Protein AF-A0A3C1KHR8-F1 (afdb_monomer)

Organism: NCBI:txid287487

Structure (mmCIF, N/CA/C/O backbone):
data_AF-A0A3C1KHR8-F1
#
_entry.id   AF-A0A3C1KHR8-F1
#
loop_
_atom_site.group_PDB
_atom_site.id
_atom_site.type_symbol
_atom_site.label_atom_id
_atom_site.label_alt_id
_atom_site.label_comp_id
_atom_site.label_asym_id
_atom_site.label_entity_id
_atom_site.label_seq_id
_atom_site.pdbx_PDB_ins_code
_atom_site.Cartn_x
_atom_site.Cartn_y
_atom_site.Cartn_z
_atom_site.occupancy
_atom_site.B_iso_or_equiv
_atom_site.auth_seq_id
_atom_site.auth_comp_id
_atom_site.auth_asym_id
_atom_site.auth_atom_id
_atom_site.pdbx_PDB_model_num
ATOM 1 N N . HIS A 1 1 ? -13.236 10.195 -19.721 1.00 88.56 1 HIS A N 1
ATOM 2 C CA . HIS A 1 1 ? -12.501 9.261 -20.618 1.00 88.56 1 HIS A CA 1
ATOM 3 C C . HIS A 1 1 ? -11.007 9.597 -20.596 1.00 88.56 1 HIS A C 1
ATOM 5 O O . HIS A 1 1 ? -10.677 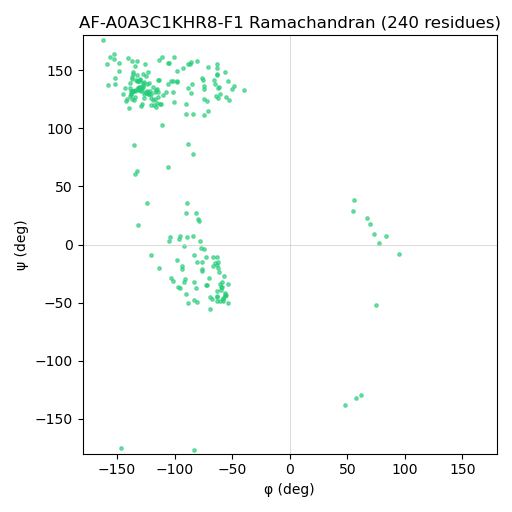10.638 -20.043 1.00 88.56 1 HIS A O 1
ATOM 11 N N . ASN A 1 2 ? -10.109 8.761 -21.129 1.00 93.06 2 ASN A N 1
ATOM 12 C CA . ASN A 1 2 ? -8.656 8.991 -21.062 1.00 93.06 2 ASN A CA 1
ATOM 13 C C . ASN A 1 2 ? -8.242 10.294 -21.764 1.00 93.06 2 ASN A C 1
ATOM 15 O O . ASN A 1 2 ? -8.712 10.586 -22.862 1.00 93.06 2 ASN A O 1
ATOM 19 N N . ASP A 1 3 ? -7.361 11.067 -21.128 1.00 94.25 3 ASP A N 1
ATOM 20 C CA . ASP A 1 3 ? -6.762 12.267 -21.715 1.00 94.25 3 ASP A CA 1
ATOM 21 C C . ASP A 1 3 ? -5.541 11.891 -22.574 1.00 94.25 3 ASP A C 1
ATOM 23 O O . ASP A 1 3 ? -4.511 11.502 -22.016 1.00 94.25 3 ASP A O 1
ATOM 27 N N . PRO A 1 4 ? -5.580 12.052 -23.910 1.00 91.75 4 PRO A N 1
ATOM 28 C CA . PRO A 1 4 ? -4.466 11.667 -24.772 1.00 91.75 4 PRO A CA 1
ATOM 29 C C . PRO A 1 4 ? -3.203 12.513 -24.558 1.00 91.75 4 PRO A C 1
ATOM 31 O O . PRO A 1 4 ? -2.127 12.079 -24.963 1.00 91.75 4 PRO A O 1
ATOM 34 N N . SER A 1 5 ? -3.302 13.695 -23.937 1.00 90.81 5 SER A N 1
ATOM 35 C CA . SER A 1 5 ? -2.135 14.539 -23.651 1.00 90.81 5 SER A CA 1
ATOM 36 C C . SER A 1 5 ? -1.295 14.034 -22.473 1.00 90.81 5 SER A C 1
ATOM 38 O O . SER A 1 5 ? -0.126 14.394 -22.359 1.00 90.81 5 SER A O 1
ATOM 40 N N . GLY A 1 6 ? -1.884 13.212 -21.597 1.00 90.06 6 GLY A N 1
ATOM 41 C CA . GLY A 1 6 ? -1.233 12.722 -20.383 1.00 90.06 6 GLY A CA 1
ATOM 42 C C . GLY A 1 6 ? -1.072 13.767 -19.278 1.00 90.06 6 GLY A C 1
ATOM 43 O O . GLY A 1 6 ? -0.398 13.487 -18.294 1.00 90.06 6 GLY A O 1
ATOM 44 N N . VAL A 1 7 ? -1.685 14.949 -19.408 1.00 89.19 7 VAL A N 1
ATOM 45 C CA . VAL A 1 7 ? -1.578 16.018 -18.403 1.00 89.19 7 VAL A CA 1
ATOM 46 C C . VAL A 1 7 ? -2.573 15.803 -17.265 1.00 89.19 7 VAL A C 1
ATOM 48 O O . VAL A 1 7 ? -2.199 15.882 -16.100 1.00 89.19 7 VAL A O 1
ATOM 51 N N . MET A 1 8 ? -3.835 15.518 -17.591 1.00 89.81 8 MET A N 1
ATOM 52 C CA . MET A 1 8 ? -4.912 15.367 -16.602 1.00 89.81 8 MET A CA 1
ATOM 53 C C . MET A 1 8 ? -5.191 13.905 -16.239 1.00 89.81 8 MET A C 1
ATOM 55 O O . MET A 1 8 ? -5.941 13.629 -15.305 1.00 89.81 8 MET A O 1
ATOM 59 N N . GLY A 1 9 ? -4.661 12.958 -17.016 1.00 92.88 9 GLY A N 1
ATOM 60 C CA . GLY A 1 9 ? -4.991 11.534 -16.932 1.00 92.88 9 GLY A CA 1
ATOM 61 C C . GLY A 1 9 ? -6.358 11.197 -17.518 1.00 92.88 9 GLY A C 1
ATOM 62 O O . GLY A 1 9 ? -6.451 10.352 -18.409 1.00 92.88 9 GLY A O 1
ATOM 63 N N . CYS A 1 10 ? -7.402 11.903 -17.086 1.00 93.44 10 CYS A N 1
ATOM 64 C CA . CYS A 1 10 ? -8.770 11.766 -17.576 1.00 93.44 10 CYS A CA 1
ATOM 65 C C . CYS A 1 10 ? -9.380 13.127 -17.937 1.00 93.44 10 CYS A C 1
ATOM 67 O O . CYS A 1 10 ? -9.216 14.113 -17.221 1.00 93.44 10 CYS A O 1
ATOM 69 N N . LEU A 1 11 ? -10.164 13.159 -19.015 1.00 94.25 11 LEU A N 1
ATOM 70 C CA . LEU A 1 11 ? -11.019 14.283 -19.386 1.00 94.25 11 LEU A CA 1
ATOM 71 C C . LEU A 1 11 ? -12.411 14.155 -18.729 1.00 94.25 11 LEU A C 1
ATOM 73 O O . LEU A 1 11 ? -13.005 13.066 -18.771 1.00 94.25 11 LEU A O 1
ATOM 77 N N . PRO A 1 12 ? -12.952 15.250 -18.151 1.00 91.31 12 PRO A N 1
ATOM 78 C CA . PRO A 1 12 ? -14.226 15.265 -17.422 1.00 91.31 12 PRO A CA 1
ATOM 79 C C . PRO A 1 12 ? -15.445 15.563 -18.317 1.00 91.31 12 PRO A C 1
ATOM 81 O O . PRO A 1 12 ? -16.435 16.132 -17.870 1.00 91.31 12 PRO A O 1
ATOM 84 N N . ASP A 1 13 ? -15.379 15.241 -19.601 1.00 93.19 13 ASP A N 1
ATOM 85 C CA . ASP A 1 13 ? -16.396 15.568 -20.609 1.00 93.19 13 ASP A CA 1
ATOM 86 C C . ASP A 1 13 ? -17.431 14.447 -20.831 1.00 93.19 13 ASP A C 1
ATOM 88 O O . ASP A 1 13 ? -18.526 14.711 -21.329 1.00 93.19 13 ASP A O 1
ATOM 92 N N . ARG A 1 14 ? -17.105 13.196 -20.470 1.00 92.06 14 ARG A N 1
ATOM 93 C CA . ARG A 1 14 ? -18.011 12.042 -20.583 1.00 92.06 14 ARG A CA 1
ATOM 94 C C . ARG A 1 14 ? -17.636 10.875 -19.668 1.00 92.06 14 ARG A C 1
ATOM 96 O O . ARG A 1 14 ? -16.459 10.655 -19.361 1.00 92.06 14 ARG A O 1
ATOM 103 N N . LEU A 1 15 ? -18.646 10.066 -19.349 1.00 87.56 15 LEU A N 1
ATOM 104 C CA . LEU A 1 15 ? -18.492 8.748 -18.735 1.00 87.56 15 LEU A CA 1
ATOM 105 C C . LEU A 1 15 ? -17.990 7.730 -19.773 1.00 87.56 15 LEU A C 1
ATOM 107 O O . LEU A 1 15 ? -18.509 7.674 -20.887 1.00 87.56 15 LEU A O 1
ATOM 111 N N . ASP A 1 16 ? -16.988 6.934 -19.411 1.00 88.94 16 ASP A N 1
ATOM 112 C CA . ASP A 1 16 ? -16.426 5.858 -20.235 1.00 88.94 16 ASP A CA 1
ATOM 113 C C . ASP A 1 16 ? -15.761 4.823 -19.314 1.00 88.94 16 ASP A C 1
ATOM 115 O O . ASP A 1 16 ? -15.419 5.159 -18.182 1.00 88.94 16 ASP A O 1
ATOM 119 N N . PHE A 1 17 ? -15.530 3.605 -19.804 1.00 88.81 17 PHE A N 1
ATOM 120 C CA . PHE A 1 17 ? -14.783 2.557 -19.082 1.00 88.81 17 PHE A CA 1
ATOM 121 C C . PHE A 1 17 ? -13.264 2.769 -19.162 1.00 88.81 17 PHE A C 1
ATOM 123 O O . PHE A 1 17 ? -12.503 1.824 -19.055 1.00 88.81 17 PHE A O 1
ATOM 130 N N . ASP A 1 18 ? -12.819 3.983 -19.465 1.00 89.56 18 ASP A N 1
ATOM 131 C CA . ASP A 1 18 ? -11.424 4.273 -19.774 1.00 89.56 18 ASP A CA 1
ATOM 132 C C . ASP A 1 18 ? -10.612 4.538 -18.505 1.00 89.56 18 ASP A C 1
ATOM 134 O O . ASP A 1 18 ? -11.158 4.971 -17.490 1.00 89.56 18 ASP A O 1
ATOM 138 N N . VAL A 1 19 ? -9.301 4.340 -18.589 1.00 90.81 19 VAL A N 1
ATOM 139 C CA . VAL A 1 19 ? -8.375 4.482 -17.456 1.00 90.81 19 VAL A CA 1
ATOM 140 C C . VAL A 1 19 ? -7.564 5.772 -17.565 1.00 90.81 19 VAL A C 1
ATOM 142 O O . VAL A 1 19 ? -7.381 6.283 -18.680 1.00 90.81 19 VAL A O 1
ATOM 145 N N . PRO A 1 20 ? -7.049 6.311 -16.443 1.00 92.69 20 PRO A N 1
ATOM 146 C CA . PRO A 1 20 ? -6.136 7.444 -16.484 1.00 92.69 20 PRO A CA 1
ATOM 147 C C . PRO A 1 20 ? -4.953 7.176 -17.411 1.00 92.69 20 PRO A C 1
ATOM 149 O O . PRO A 1 20 ? -4.417 6.067 -17.444 1.00 92.69 20 PRO A O 1
ATOM 152 N N . ASN A 1 21 ? -4.535 8.197 -18.159 1.00 94.50 21 ASN A N 1
ATOM 153 C CA . ASN A 1 21 ? -3.368 8.102 -19.024 1.00 94.50 21 ASN A CA 1
ATOM 154 C C . ASN A 1 21 ? -2.155 7.588 -18.229 1.00 94.50 21 ASN A C 1
ATOM 156 O O . ASN A 1 21 ? -1.789 8.198 -17.226 1.00 94.50 21 ASN A O 1
ATOM 160 N N . PRO A 1 22 ? -1.502 6.499 -18.662 1.00 93.06 22 PRO A N 1
ATOM 161 C CA . PRO A 1 22 ? -0.345 5.942 -17.972 1.00 93.06 22 PRO A CA 1
ATOM 162 C C . PRO A 1 22 ? 0.768 6.967 -17.733 1.00 93.06 22 PRO A C 1
ATOM 164 O O . PRO A 1 22 ? 1.411 6.924 -16.691 1.00 93.06 22 PRO A O 1
ATOM 167 N N . SER A 1 23 ? 0.964 7.928 -18.641 1.00 94.94 23 SER A N 1
ATOM 168 C CA . SER A 1 23 ? 1.963 8.997 -18.499 1.00 94.94 23 SER A CA 1
ATOM 169 C C . SER A 1 23 ? 1.602 10.069 -17.463 1.00 94.94 23 SER A C 1
ATOM 171 O O . SER A 1 23 ? 2.461 10.878 -17.128 1.00 94.94 23 SER A O 1
ATOM 173 N N . SER A 1 24 ? 0.371 10.081 -16.942 1.00 94.50 24 SER A N 1
ATOM 174 C CA . SER A 1 24 ? -0.058 10.973 -15.855 1.00 94.50 24 SER A CA 1
ATOM 175 C C . SER A 1 24 ? 0.013 10.306 -14.477 1.00 94.50 24 SER A C 1
ATOM 177 O O . SER A 1 24 ? -0.469 10.869 -13.495 1.00 94.50 24 SER A O 1
ATOM 179 N N . GLN A 1 25 ? 0.535 9.081 -14.393 1.00 92.38 25 GLN A N 1
ATOM 180 C CA . GLN A 1 25 ? 0.630 8.323 -13.150 1.00 92.38 25 GLN A CA 1
ATOM 181 C C . GLN A 1 25 ? 2.051 8.401 -12.598 1.00 92.38 25 GLN A C 1
ATOM 183 O O . GLN A 1 25 ? 3.017 8.131 -13.314 1.00 92.38 25 GLN A O 1
ATOM 188 N N . LEU A 1 26 ? 2.187 8.725 -11.309 1.00 93.12 26 LEU A N 1
ATOM 189 C CA . LEU A 1 26 ? 3.495 8.928 -10.681 1.00 93.12 26 LEU A CA 1
ATOM 190 C C . LEU A 1 26 ? 4.419 7.711 -10.834 1.00 93.12 26 LEU A C 1
ATOM 192 O O . LEU A 1 26 ? 5.590 7.886 -11.149 1.00 93.12 26 LEU A O 1
ATOM 196 N N . SER A 1 27 ? 3.889 6.494 -10.674 1.00 93.19 27 SER A N 1
ATOM 197 C CA . SER A 1 27 ? 4.650 5.248 -10.851 1.00 93.19 27 SER A CA 1
ATOM 198 C C . SER A 1 27 ? 5.358 5.182 -12.210 1.00 93.19 27 SER A C 1
ATOM 200 O O . SER A 1 27 ? 6.569 4.975 -12.286 1.00 93.19 27 SER A O 1
ATOM 202 N N . ASN A 1 28 ? 4.613 5.432 -13.287 1.00 94.19 28 ASN A N 1
ATOM 203 C CA . ASN A 1 28 ? 5.133 5.358 -14.650 1.00 94.19 28 ASN A CA 1
ATOM 204 C C . ASN A 1 28 ? 6.067 6.522 -14.969 1.00 94.19 28 ASN A C 1
ATOM 206 O O . ASN A 1 28 ? 7.052 6.335 -15.678 1.00 94.19 28 ASN A O 1
ATOM 210 N N . ILE A 1 29 ? 5.790 7.714 -14.427 1.00 94.94 29 ILE A N 1
ATOM 211 C CA . ILE A 1 29 ? 6.688 8.868 -14.542 1.00 94.94 29 ILE A CA 1
ATOM 212 C C . ILE A 1 29 ? 8.041 8.531 -13.906 1.00 94.94 29 ILE A C 1
ATOM 214 O O . ILE A 1 29 ? 9.070 8.724 -14.553 1.00 94.94 29 ILE A O 1
ATOM 218 N N . LEU A 1 30 ? 8.047 7.982 -12.688 1.00 95.38 30 LEU A N 1
ATOM 219 C CA . LEU A 1 30 ? 9.259 7.583 -11.965 1.00 95.38 30 LEU A CA 1
ATOM 220 C C . LEU A 1 30 ? 10.036 6.476 -12.688 1.00 95.38 30 LEU A C 1
ATOM 222 O O . LEU A 1 30 ? 11.253 6.571 -12.817 1.00 95.38 30 LEU A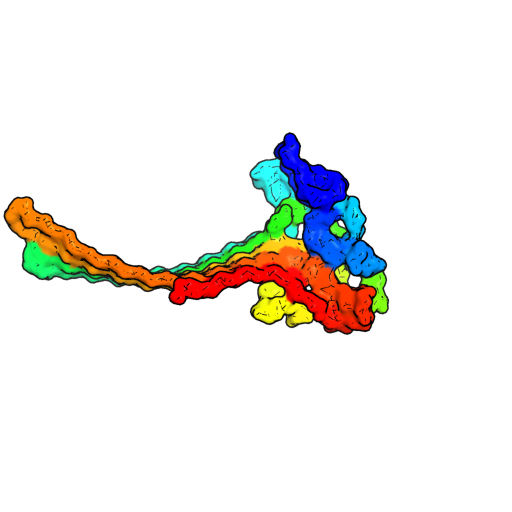 O 1
ATOM 226 N N . ALA A 1 31 ? 9.345 5.492 -13.260 1.00 94.88 31 ALA A N 1
ATOM 227 C CA . ALA A 1 31 ? 9.970 4.442 -14.063 1.00 94.88 31 ALA A CA 1
ATOM 228 C C . ALA A 1 31 ? 10.345 4.878 -15.497 1.00 94.88 31 ALA A C 1
ATOM 230 O O . ALA A 1 31 ? 10.799 4.052 -16.296 1.00 94.88 31 ALA A O 1
ATOM 231 N N . SER A 1 32 ? 10.132 6.146 -15.867 1.00 95.62 32 SER A N 1
ATOM 232 C CA . SER A 1 32 ? 10.232 6.573 -17.261 1.00 95.62 32 SER A CA 1
ATOM 233 C C . SER A 1 32 ? 11.656 6.826 -17.753 1.00 95.62 32 SER A C 1
ATOM 235 O O . SER A 1 32 ? 12.570 7.168 -17.002 1.00 95.62 32 SER A O 1
ATOM 237 N N . ASN A 1 33 ? 11.821 6.767 -19.072 1.00 95.19 33 ASN A N 1
ATOM 238 C CA . ASN A 1 33 ? 13.028 7.182 -19.784 1.00 95.19 33 ASN A CA 1
ATOM 239 C C . ASN A 1 33 ? 13.350 8.678 -19.652 1.00 95.19 33 ASN A C 1
ATOM 241 O O . ASN A 1 33 ? 14.489 9.070 -19.892 1.00 95.19 33 ASN A O 1
ATOM 245 N N . ALA A 1 34 ? 12.392 9.513 -19.245 1.00 94.25 34 ALA A N 1
ATOM 246 C CA . ALA A 1 34 ? 12.650 10.922 -18.970 1.00 94.25 34 ALA A CA 1
ATOM 247 C C . ALA A 1 34 ? 13.462 11.114 -17.679 1.00 94.25 34 ALA A C 1
ATOM 249 O O . ALA A 1 34 ? 14.299 12.012 -17.622 1.00 94.25 34 ALA A O 1
ATOM 250 N N . LEU A 1 35 ? 13.242 10.265 -16.666 1.00 94.19 35 LEU A N 1
ATOM 251 C CA . LEU A 1 35 ? 13.970 10.317 -15.393 1.00 94.19 35 LEU A CA 1
ATOM 252 C C . LEU A 1 35 ? 15.170 9.368 -15.346 1.00 94.19 35 LEU A C 1
ATOM 254 O O . LEU A 1 35 ? 16.205 9.725 -14.793 1.00 94.19 35 LEU A O 1
ATOM 258 N N . LEU A 1 36 ? 15.048 8.179 -15.938 1.00 95.38 36 LEU A N 1
ATOM 259 C CA . LEU A 1 36 ? 16.063 7.120 -15.868 1.00 95.38 36 LEU A CA 1
ATOM 260 C C . LEU A 1 36 ? 16.872 6.963 -17.165 1.00 95.38 36 LEU A C 1
ATOM 262 O O . LEU A 1 36 ? 17.726 6.080 -17.271 1.00 95.38 36 LEU A O 1
ATOM 266 N N . GLY A 1 37 ? 16.623 7.807 -18.171 1.00 93.38 37 GLY A N 1
ATOM 267 C CA . GLY A 1 37 ? 17.348 7.775 -19.438 1.00 93.38 37 GLY A CA 1
ATOM 268 C C . GLY A 1 37 ? 17.237 6.405 -20.128 1.00 93.38 37 GLY A C 1
ATOM 269 O O . GLY A 1 37 ? 16.138 5.855 -20.221 1.00 93.38 37 GLY A O 1
ATOM 270 N N . PRO A 1 38 ? 18.356 5.813 -20.593 1.00 92.25 38 PRO A N 1
ATOM 271 C CA . PRO A 1 38 ? 18.367 4.483 -21.213 1.00 92.25 38 PRO A CA 1
ATOM 272 C C . PRO A 1 38 ? 17.922 3.332 -20.298 1.00 92.25 38 PRO A C 1
ATOM 274 O O . PRO A 1 38 ? 17.667 2.238 -20.797 1.00 92.25 38 PRO A O 1
ATOM 277 N N . LEU A 1 39 ? 17.856 3.556 -18.981 1.00 94.62 39 LEU A N 1
ATOM 278 C CA . LEU A 1 39 ? 17.331 2.588 -18.018 1.00 94.62 39 LEU A CA 1
ATOM 279 C C . LEU A 1 39 ? 15.837 2.771 -17.752 1.00 94.62 39 LEU A C 1
ATOM 281 O O . LEU A 1 39 ? 15.274 2.012 -16.975 1.00 94.62 39 LEU A O 1
ATOM 285 N N . GLY A 1 40 ? 15.174 3.751 -18.364 1.00 94.75 40 GLY A N 1
ATOM 286 C CA . GLY A 1 40 ? 13.732 3.905 -18.224 1.00 94.75 40 GLY A CA 1
ATOM 287 C C . GLY A 1 40 ? 12.978 2.718 -18.799 1.00 94.75 40 GLY A C 1
ATOM 288 O O . GLY A 1 40 ? 13.171 2.352 -19.956 1.00 94.75 40 GLY A O 1
ATOM 289 N N . ALA A 1 41 ? 12.098 2.146 -17.988 1.00 92.81 41 ALA A N 1
ATOM 290 C CA . ALA A 1 41 ? 11.230 1.060 -18.401 1.00 92.81 41 ALA A CA 1
ATOM 291 C C . ALA A 1 41 ? 10.009 1.591 -19.155 1.00 92.81 41 ALA A C 1
ATOM 293 O O . ALA A 1 41 ? 9.586 1.011 -20.148 1.00 92.81 41 ALA A O 1
ATOM 294 N N . PHE A 1 42 ? 9.478 2.738 -18.733 1.00 93.81 42 PHE A N 1
ATOM 295 C CA . PHE A 1 42 ? 8.325 3.372 -19.360 1.00 93.81 42 PHE A CA 1
ATOM 296 C C . PHE A 1 42 ? 8.748 4.490 -20.327 1.00 93.81 42 PHE A C 1
ATOM 298 O O . PHE A 1 42 ? 9.658 5.268 -20.051 1.00 93.81 42 PHE A O 1
ATOM 305 N N . THR A 1 43 ? 8.082 4.618 -21.476 1.00 93.56 43 THR A N 1
ATOM 306 C CA . THR A 1 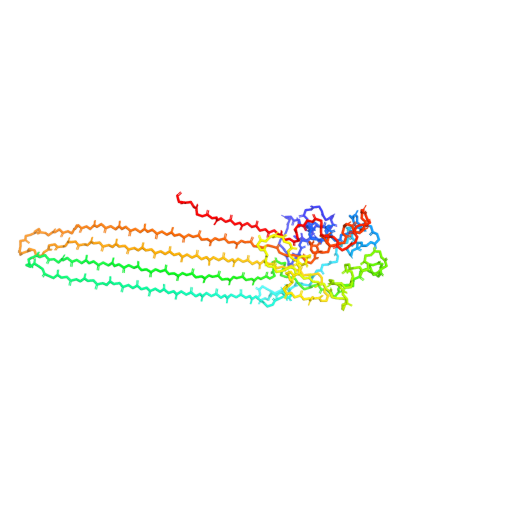43 ? 8.304 5.765 -22.376 1.00 93.56 43 THR A CA 1
ATOM 307 C C . THR A 1 43 ? 7.345 6.887 -22.007 1.00 93.56 43 THR A C 1
ATOM 309 O O . THR A 1 43 ? 6.142 6.748 -22.224 1.00 93.56 43 THR A O 1
ATOM 312 N N . LEU A 1 44 ? 7.855 8.007 -21.481 1.00 94.06 44 LEU A N 1
ATOM 313 C CA . LEU A 1 44 ? 7.005 9.152 -21.143 1.00 94.06 44 LEU A CA 1
ATOM 314 C C . LEU A 1 44 ? 6.291 9.681 -22.400 1.00 94.06 44 LEU A C 1
ATOM 316 O O . LEU A 1 44 ? 6.922 9.911 -23.431 1.00 94.06 44 LEU A O 1
ATOM 320 N N . GLY A 1 45 ? 4.972 9.861 -22.313 1.00 93.31 45 GLY A N 1
ATOM 321 C CA . GLY A 1 45 ? 4.095 10.198 -23.439 1.00 93.31 45 GLY A CA 1
ATOM 322 C C . GLY A 1 45 ? 3.433 8.980 -24.098 1.00 93.31 45 GLY A C 1
ATOM 323 O O . GLY A 1 45 ? 2.536 9.150 -24.923 1.00 93.31 45 GLY A O 1
ATOM 324 N N . SER A 1 46 ? 3.824 7.754 -23.730 1.00 91.94 46 SER A N 1
ATOM 325 C CA . SER A 1 46 ? 3.097 6.545 -24.121 1.00 91.94 46 SER A CA 1
ATOM 326 C C . SER A 1 46 ? 1.704 6.520 -23.488 1.00 91.94 46 SER A C 1
ATOM 328 O O . SER A 1 46 ? 1.525 6.882 -22.323 1.00 91.94 46 SER A O 1
ATOM 330 N N . ASN A 1 47 ? 0.720 6.047 -24.253 1.00 92.56 47 ASN A N 1
ATOM 331 C CA . ASN A 1 47 ? -0.656 5.842 -23.798 1.00 92.56 47 ASN A CA 1
ATOM 332 C C . ASN A 1 47 ? -1.107 4.387 -24.019 1.00 92.56 47 ASN A C 1
ATOM 334 O O . ASN A 1 47 ? -2.245 4.121 -24.407 1.00 92.56 47 ASN A O 1
ATOM 338 N N . VAL A 1 48 ? -0.185 3.436 -23.843 1.00 89.31 48 VAL A N 1
ATOM 339 C CA . VAL A 1 48 ? -0.508 2.002 -23.812 1.00 89.31 48 VAL A CA 1
ATOM 340 C C . VAL A 1 48 ? -1.175 1.698 -22.475 1.00 89.31 48 VAL A C 1
ATOM 342 O O . VAL A 1 48 ? -0.542 1.808 -21.432 1.00 89.31 48 VAL A O 1
ATOM 345 N N . ARG A 1 49 ? -2.467 1.376 -22.514 1.00 88.38 49 ARG A N 1
ATOM 346 C CA . ARG A 1 49 ? -3.324 1.212 -21.333 1.00 88.38 49 ARG A CA 1
ATOM 347 C C . ARG A 1 49 ? -3.457 -0.259 -20.961 1.00 88.38 49 ARG A C 1
ATOM 349 O O . ARG A 1 49 ? -3.478 -1.099 -21.859 1.00 88.38 49 ARG A O 1
ATOM 356 N N . GLY A 1 50 ? -3.632 -0.527 -19.669 1.00 87.56 50 GLY A N 1
ATOM 357 C CA . GLY A 1 50 ? -4.103 -1.824 -19.195 1.00 87.56 50 GLY A CA 1
ATOM 358 C C . GLY A 1 50 ? -5.519 -2.127 -19.689 1.00 87.56 50 GLY A C 1
ATOM 359 O O . GLY A 1 50 ? -6.296 -1.224 -20.027 1.00 87.56 50 GLY A O 1
ATOM 360 N N . GLU A 1 51 ? -5.849 -3.411 -19.758 1.00 89.19 51 GLU A N 1
ATOM 361 C CA . GLU A 1 51 ? -7.176 -3.877 -20.126 1.00 89.19 51 GLU A CA 1
ATOM 362 C C . GLU A 1 51 ? -8.159 -3.662 -18.971 1.00 89.19 51 GLU A C 1
ATOM 364 O O . GLU A 1 51 ? -7.877 -3.964 -17.810 1.00 89.19 51 GLU A O 1
ATOM 369 N N . VAL A 1 52 ? -9.344 -3.165 -19.324 1.00 91.50 52 VAL A N 1
ATOM 370 C CA . VAL A 1 52 ? -10.471 -2.965 -18.415 1.00 91.50 52 VAL A CA 1
ATOM 371 C C . VAL A 1 52 ? -11.749 -3.541 -19.022 1.00 91.50 52 VAL A C 1
ATOM 373 O O . VAL A 1 52 ? -12.040 -3.305 -20.203 1.00 91.50 52 VAL A O 1
ATOM 376 N N . PRO A 1 53 ? -12.553 -4.293 -18.251 1.00 92.50 53 PRO A N 1
ATOM 377 C CA . PRO A 1 53 ? -13.795 -4.853 -18.754 1.00 92.50 53 PRO A CA 1
ATOM 378 C C . PRO A 1 53 ? -14.808 -3.759 -19.107 1.00 92.50 53 PRO A C 1
ATOM 380 O O . PRO A 1 53 ? -15.045 -2.832 -18.339 1.00 92.50 53 PRO A O 1
ATOM 383 N N . ARG A 1 54 ? -15.504 -3.911 -20.239 1.00 92.12 54 ARG A N 1
ATOM 384 C CA . ARG A 1 54 ? -16.624 -3.029 -20.636 1.00 92.12 54 ARG A CA 1
ATOM 385 C C . ARG A 1 54 ? -17.972 -3.521 -20.102 1.00 92.12 54 ARG A C 1
ATOM 387 O O . ARG A 1 54 ? -18.988 -3.454 -20.792 1.00 92.12 54 ARG A O 1
ATOM 394 N N . ASP A 1 55 ? -17.959 -4.083 -18.900 1.00 92.50 55 ASP A N 1
ATOM 395 C CA . ASP A 1 55 ? -19.109 -4.677 -18.225 1.00 92.50 55 ASP A CA 1
ATOM 396 C C . ASP A 1 55 ? -19.118 -4.200 -16.773 1.00 92.50 55 ASP A C 1
ATOM 398 O O . ASP A 1 55 ? -18.156 -4.410 -16.043 1.00 92.50 55 ASP A O 1
ATOM 402 N N . LEU A 1 56 ? -20.226 -3.591 -16.346 1.00 90.62 56 LEU A N 1
ATOM 403 C CA . LEU A 1 56 ? -20.400 -3.054 -14.991 1.00 90.62 56 LEU A CA 1
ATOM 404 C C . LEU A 1 56 ? -20.352 -4.128 -13.891 1.00 90.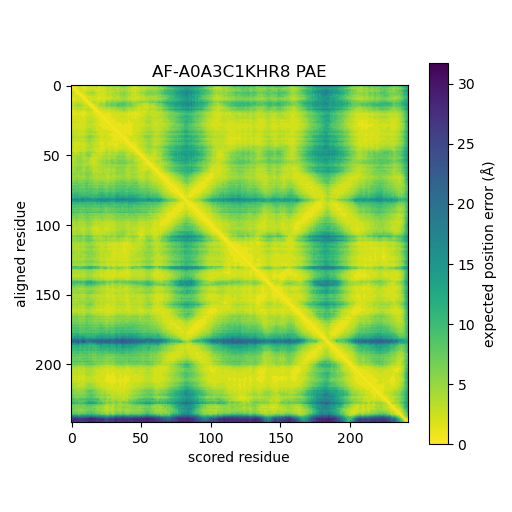62 56 LEU A C 1
ATOM 406 O O . LEU A 1 56 ? -20.332 -3.787 -12.713 1.00 90.62 56 LEU A O 1
ATOM 410 N N . ARG A 1 57 ? -20.388 -5.416 -14.250 1.00 93.69 57 ARG A N 1
ATOM 411 C CA . ARG A 1 57 ? -20.298 -6.544 -13.312 1.00 93.69 57 ARG A CA 1
ATOM 412 C C . ARG A 1 57 ? -18.940 -7.239 -13.316 1.00 93.69 57 ARG A C 1
ATOM 414 O O . ARG A 1 57 ? -18.811 -8.292 -12.694 1.00 93.69 57 ARG A O 1
ATOM 421 N N . LYS A 1 58 ? -17.953 -6.711 -14.039 1.00 92.69 58 LYS A N 1
ATOM 422 C CA . LYS A 1 58 ? -16.613 -7.292 -14.127 1.00 92.69 58 LYS A CA 1
ATOM 423 C C . LYS A 1 58 ? -15.570 -6.265 -13.730 1.00 92.69 58 LYS A C 1
ATOM 425 O O . LYS A 1 58 ? -15.692 -5.090 -14.049 1.00 92.69 58 LYS A O 1
ATOM 430 N N . VAL A 1 59 ? -14.524 -6.758 -13.087 1.00 90.75 59 VAL A N 1
ATOM 431 C CA . VAL A 1 59 ? -13.326 -6.001 -12.739 1.00 90.75 59 VAL A CA 1
ATOM 432 C C . VAL A 1 59 ? -12.113 -6.771 -13.246 1.00 90.75 59 VAL A C 1
ATOM 434 O O . VAL A 1 59 ? -12.153 -8.002 -13.316 1.00 90.75 59 VAL A O 1
ATOM 437 N N . ALA A 1 60 ? -11.076 -6.050 -13.656 1.00 91.81 60 ALA A N 1
ATOM 438 C CA . ALA A 1 60 ? -9.766 -6.617 -13.941 1.00 91.81 60 ALA A CA 1
ATOM 439 C C . ALA A 1 60 ? -8.858 -6.287 -12.762 1.00 91.81 60 ALA A C 1
ATOM 441 O O . ALA A 1 60 ? -8.974 -5.207 -12.193 1.00 91.81 60 ALA A O 1
ATOM 442 N N . SER A 1 61 ? -8.013 -7.229 -12.365 1.00 93.06 61 SER A N 1
ATOM 443 C CA . SER A 1 61 ? -7.052 -6.995 -11.300 1.00 93.06 61 SER A CA 1
ATOM 444 C C . SER A 1 61 ? -5.828 -7.870 -11.498 1.00 93.06 61 SER A C 1
ATOM 446 O O . SER A 1 61 ? -5.962 -9.048 -11.842 1.00 93.06 61 SER A O 1
ATOM 448 N N . GLU A 1 62 ? -4.652 -7.294 -11.277 1.00 90.88 62 GLU A N 1
ATOM 449 C CA . GLU A 1 62 ? -3.369 -8.007 -11.340 1.00 90.88 62 GLU A CA 1
ATOM 450 C C . GLU A 1 62 ? -3.124 -8.880 -10.106 1.00 90.88 62 GLU A C 1
ATOM 452 O O . GLU A 1 62 ? -2.306 -9.800 -10.139 1.00 90.88 62 GLU A O 1
ATOM 457 N N . ARG A 1 63 ? -3.901 -8.655 -9.041 1.00 91.06 63 ARG A N 1
ATOM 458 C CA . ARG A 1 63 ? -3.771 -9.318 -7.747 1.00 91.06 63 ARG A CA 1
ATOM 459 C C . ARG A 1 63 ? -5.114 -9.821 -7.231 1.00 91.06 63 ARG A C 1
ATOM 461 O O . ARG A 1 63 ? -6.152 -9.190 -7.380 1.00 91.06 63 ARG A O 1
ATOM 468 N N . ALA A 1 64 ? -5.098 -10.952 -6.531 1.00 92.50 64 ALA A N 1
ATOM 469 C CA . ALA A 1 64 ? -6.262 -11.365 -5.756 1.00 92.50 64 ALA A CA 1
ATOM 470 C C . ALA A 1 64 ? -6.417 -10.456 -4.518 1.00 92.50 64 ALA A C 1
ATOM 472 O O . ALA A 1 64 ? -5.482 -10.392 -3.715 1.00 92.50 64 ALA A O 1
ATOM 473 N N . PRO A 1 65 ? -7.566 -9.782 -4.322 1.00 93.88 65 PRO A N 1
ATOM 474 C CA . PRO A 1 65 ? -7.767 -8.947 -3.146 1.00 93.88 65 PRO A CA 1
ATOM 475 C C . PRO A 1 65 ? -7.732 -9.795 -1.871 1.00 93.88 65 PRO A C 1
ATOM 477 O O . PRO A 1 65 ? -8.203 -10.937 -1.851 1.00 93.88 65 PRO A O 1
ATOM 480 N N . LEU A 1 66 ? -7.206 -9.215 -0.795 1.00 95.25 66 LEU A N 1
ATOM 481 C CA . LEU A 1 66 ? -7.140 -9.839 0.521 1.00 95.25 66 LEU A CA 1
ATOM 482 C C . LEU A 1 66 ? -7.987 -9.038 1.505 1.00 95.25 66 LEU A C 1
ATOM 484 O O . LEU A 1 66 ? -7.870 -7.821 1.579 1.00 95.25 66 LEU A O 1
ATOM 488 N N . TYR A 1 67 ? -8.811 -9.729 2.289 1.00 96.62 67 TYR A N 1
ATOM 489 C CA . TYR A 1 67 ? -9.511 -9.150 3.431 1.00 96.62 67 TYR A CA 1
ATOM 490 C C . TYR A 1 67 ? -9.448 -10.134 4.597 1.00 96.62 67 TYR A C 1
ATOM 492 O O . TYR A 1 67 ? -9.826 -11.299 4.446 1.00 96.62 67 TYR A O 1
ATOM 500 N N . ARG A 1 68 ? -8.946 -9.682 5.744 1.00 97.44 68 ARG A N 1
ATOM 501 C CA . ARG A 1 68 ? -8.928 -10.430 7.004 1.00 97.44 68 ARG A CA 1
ATOM 502 C C . ARG A 1 68 ? -9.477 -9.537 8.100 1.00 97.44 68 ARG A C 1
ATOM 504 O O . ARG A 1 68 ? -9.112 -8.368 8.162 1.00 97.44 68 ARG A O 1
ATOM 511 N N . ALA A 1 69 ? -10.342 -10.098 8.930 1.00 97.12 69 ALA A N 1
ATOM 512 C CA . ALA A 1 69 ? -10.894 -9.421 10.087 1.00 97.12 69 ALA A CA 1
ATOM 513 C C . ALA A 1 69 ? -10.935 -10.410 11.248 1.00 97.12 69 ALA A C 1
ATOM 515 O O . ALA A 1 69 ? -11.479 -11.506 11.093 1.00 97.12 69 ALA A O 1
ATOM 516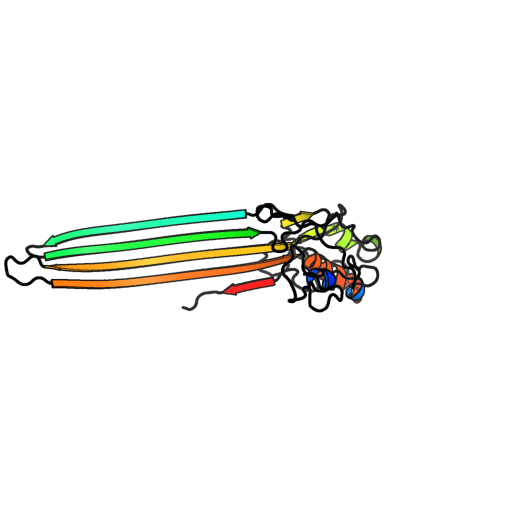 N N . ASP A 1 70 ? -10.367 -10.007 12.375 1.00 97.69 70 ASP A N 1
ATOM 517 C CA . ASP A 1 70 ? -10.398 -10.750 13.627 1.00 97.69 70 ASP A CA 1
ATOM 518 C C . ASP A 1 70 ? -11.010 -9.848 14.700 1.00 97.69 70 ASP A C 1
ATOM 520 O O . ASP A 1 70 ? -10.628 -8.687 14.835 1.00 97.69 70 ASP A O 1
ATOM 524 N N . GLU A 1 71 ? -11.979 -10.374 15.445 1.00 96.88 71 GLU A N 1
ATOM 525 C CA . GLU A 1 71 ? -12.699 -9.634 16.479 1.00 96.88 71 GLU A CA 1
ATOM 526 C C . GLU A 1 71 ? -12.871 -10.503 17.725 1.00 96.88 71 GLU A C 1
ATOM 528 O O . GLU A 1 71 ? -13.318 -11.653 17.653 1.00 96.88 71 GLU A O 1
ATOM 533 N N . THR A 1 72 ? -12.550 -9.927 18.880 1.00 98.06 72 THR A N 1
ATOM 534 C CA . THR A 1 72 ? -12.848 -10.489 20.194 1.00 98.06 72 THR A CA 1
ATOM 535 C C . THR A 1 72 ? -13.767 -9.539 20.941 1.00 98.06 72 THR A C 1
ATOM 537 O O . THR A 1 72 ? -13.396 -8.407 21.229 1.00 98.06 72 THR A O 1
ATOM 540 N N . LEU A 1 73 ? -14.953 -10.024 21.311 1.00 97.69 73 LEU A N 1
ATOM 541 C CA . LEU A 1 73 ? -15.928 -9.278 22.101 1.00 97.69 73 LEU A CA 1
ATOM 542 C C . LEU A 1 73 ? -16.232 -10.023 23.402 1.00 97.69 73 LEU A C 1
ATOM 544 O O . LEU A 1 73 ? -16.643 -11.185 23.393 1.00 97.69 73 LEU A O 1
ATOM 548 N N . VAL A 1 74 ? -16.080 -9.331 24.528 1.00 98.25 74 VAL A N 1
ATOM 549 C CA . VAL A 1 74 ? -16.440 -9.826 25.858 1.00 98.25 74 VAL A CA 1
ATOM 550 C C . VAL A 1 74 ? -17.446 -8.872 26.481 1.00 98.25 74 VAL A C 1
ATOM 552 O O . VAL A 1 74 ? -17.222 -7.667 26.544 1.00 98.25 74 VAL A O 1
ATOM 555 N N . THR A 1 75 ? -18.559 -9.409 26.979 1.00 98.00 75 THR A N 1
ATOM 556 C CA . THR A 1 75 ? -19.592 -8.613 27.651 1.00 98.00 75 THR A CA 1
ATOM 557 C C . THR A 1 75 ? -19.948 -9.225 28.998 1.00 98.00 75 THR A C 1
ATOM 559 O O . THR A 1 75 ? -20.230 -10.419 29.099 1.00 98.00 75 THR A O 1
ATOM 562 N N . LEU A 1 76 ? -19.985 -8.389 30.032 1.00 98.00 76 LEU A N 1
ATOM 563 C CA . LEU A 1 76 ? -20.454 -8.732 31.366 1.00 98.00 76 LEU A CA 1
ATOM 564 C C . LEU A 1 76 ? -21.753 -7.983 31.647 1.00 98.00 76 LEU A C 1
ATOM 566 O O . LEU A 1 76 ? -21.772 -6.759 31.664 1.00 98.00 76 LEU A O 1
ATOM 570 N N . ASN A 1 77 ? -22.820 -8.727 31.923 1.00 98.12 77 ASN A N 1
ATOM 571 C CA . ASN A 1 77 ? -24.105 -8.171 32.327 1.00 98.12 77 ASN A CA 1
ATOM 572 C C . ASN A 1 77 ? -24.432 -8.636 33.744 1.00 98.12 77 ASN A C 1
ATOM 574 O O . ASN A 1 77 ? -24.456 -9.838 34.012 1.00 98.12 77 ASN A O 1
ATOM 578 N N . ILE A 1 78 ? -24.703 -7.694 34.643 1.00 97.75 78 ILE A N 1
ATOM 579 C CA . ILE A 1 78 ? -25.125 -7.967 36.017 1.00 97.75 78 ILE A CA 1
ATOM 580 C C . ILE A 1 78 ? -26.413 -7.195 36.269 1.00 97.75 78 ILE A C 1
ATOM 582 O O . ILE A 1 78 ? -26.474 -5.996 36.025 1.00 97.75 78 ILE A O 1
ATOM 586 N N . ALA A 1 79 ? -27.434 -7.871 36.784 1.00 97.44 79 ALA A N 1
ATOM 587 C CA . ALA A 1 79 ? -28.662 -7.237 37.243 1.00 97.44 79 ALA A CA 1
ATOM 588 C C . ALA A 1 79 ? -29.002 -7.756 38.637 1.00 97.44 79 ALA A C 1
ATOM 590 O O . ALA A 1 79 ? -28.908 -8.957 38.900 1.00 97.44 79 ALA A O 1
ATOM 591 N N . GLN A 1 80 ? -29.385 -6.847 39.526 1.00 97.06 80 GLN A N 1
ATOM 592 C CA . GLN A 1 80 ? -29.770 -7.170 40.887 1.00 97.06 80 GLN A CA 1
ATOM 593 C C . GLN A 1 80 ? -31.004 -6.374 41.297 1.00 97.06 80 GLN A C 1
ATOM 595 O O . GLN A 1 80 ? -31.038 -5.147 41.202 1.00 97.06 80 GLN A O 1
ATOM 600 N N . GLU A 1 81 ? -31.991 -7.092 41.817 1.00 96.88 81 GLU A N 1
ATOM 601 C CA . GLU A 1 81 ? -33.171 -6.519 42.455 1.00 96.88 81 GLU A CA 1
ATOM 602 C C . GLU A 1 81 ? -32.867 -6.227 43.932 1.00 96.88 81 GLU A C 1
ATOM 604 O O . GLU A 1 81 ? -32.329 -7.069 44.660 1.00 96.88 81 GLU A O 1
ATOM 609 N N . ILE A 1 82 ? -33.175 -5.009 44.376 1.00 93.81 82 ILE A N 1
ATOM 610 C CA . ILE A 1 82 ? -32.920 -4.507 45.729 1.00 93.81 82 ILE A CA 1
ATOM 611 C C . ILE A 1 82 ? -34.172 -3.766 46.213 1.00 93.81 82 ILE A C 1
ATOM 6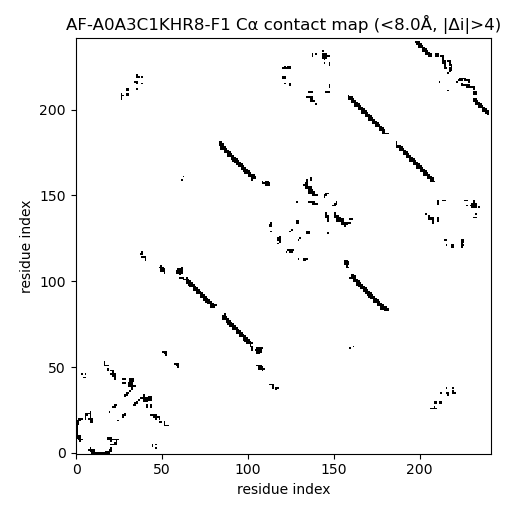13 O O . ILE A 1 82 ? -34.279 -2.547 46.094 1.00 93.81 82 ILE A O 1
ATOM 617 N N . GLY A 1 83 ? -35.126 -4.509 46.780 1.00 94.00 83 GLY A N 1
ATOM 618 C CA . GLY A 1 83 ? -36.427 -3.952 47.165 1.00 94.00 83 GLY A CA 1
ATOM 619 C C . GLY A 1 83 ? -37.171 -3.422 45.939 1.00 94.00 83 GLY A C 1
ATOM 620 O O . GLY A 1 83 ? -37.236 -4.112 44.929 1.00 94.00 83 GLY A O 1
ATOM 621 N N . ASP A 1 84 ? -37.650 -2.181 46.005 1.00 95.62 84 ASP A N 1
ATOM 622 C CA . ASP A 1 84 ? -38.349 -1.504 44.901 1.00 95.62 84 ASP A CA 1
ATOM 623 C C . ASP A 1 84 ? -37.374 -0.899 43.866 1.00 95.62 84 ASP A C 1
ATOM 625 O O . ASP A 1 84 ? -37.669 0.123 43.246 1.00 95.62 84 ASP A O 1
ATOM 629 N N . TYR A 1 85 ? -36.169 -1.457 43.717 1.00 96.56 85 TYR A N 1
ATOM 630 C CA . TYR A 1 85 ? -35.160 -0.967 42.779 1.00 96.56 85 TYR A CA 1
ATOM 631 C C . TYR A 1 85 ? -34.494 -2.106 42.013 1.00 96.56 85 TYR A C 1
ATOM 633 O O . TYR A 1 85 ? -34.231 -3.172 42.562 1.00 96.56 85 TYR A O 1
ATOM 641 N N . THR A 1 86 ? -34.129 -1.842 40.762 1.00 97.38 86 THR A N 1
ATOM 642 C CA . THR A 1 86 ? -33.246 -2.693 39.959 1.00 97.38 86 THR A CA 1
ATOM 643 C C . THR A 1 86 ? -31.960 -1.938 39.661 1.00 97.38 86 THR A C 1
ATOM 645 O O . THR A 1 86 ? -31.988 -0.857 39.068 1.00 97.38 86 THR A O 1
ATOM 648 N N . LEU A 1 87 ? -30.828 -2.512 40.064 1.00 97.38 87 LEU A N 1
ATOM 649 C CA . LEU A 1 87 ? -29.497 -2.052 39.684 1.00 97.38 87 LEU A CA 1
ATOM 650 C C . LEU A 1 87 ? -28.969 -2.954 38.568 1.00 97.38 87 LEU A C 1
ATOM 652 O O . LEU A 1 87 ? -28.864 -4.165 38.752 1.00 97.38 87 LEU A O 1
ATOM 656 N N . ALA A 1 88 ? -28.623 -2.370 37.426 1.00 98.06 88 ALA A N 1
ATOM 657 C CA . ALA A 1 88 ? -28.065 -3.079 36.283 1.00 98.06 88 ALA A CA 1
ATOM 658 C C . ALA A 1 88 ? -26.717 -2.480 35.877 1.00 98.06 88 ALA A C 1
ATOM 660 O O . ALA A 1 88 ? -26.556 -1.262 35.831 1.00 98.06 88 ALA A O 1
ATOM 661 N N . PHE A 1 89 ? -25.764 -3.345 35.561 1.00 98.06 89 PHE A N 1
ATOM 662 C CA . PHE A 1 89 ? -24.445 -3.006 35.052 1.00 98.06 89 PHE A CA 1
ATOM 663 C C . PHE A 1 89 ? -24.169 -3.783 33.766 1.00 98.06 89 PHE A C 1
ATOM 665 O O . PHE A 1 89 ? -24.434 -4.987 33.699 1.00 98.06 89 PHE A O 1
ATOM 672 N N . VAL A 1 90 ? -23.603 -3.099 32.775 1.00 98.38 90 VAL A N 1
ATOM 673 C CA . VAL A 1 90 ? -23.120 -3.689 31.526 1.00 98.38 90 VAL A CA 1
ATOM 674 C C . VAL A 1 90 ? -21.694 -3.213 31.288 1.00 98.38 90 VAL A C 1
ATOM 676 O O . VAL A 1 90 ? -21.457 -2.016 31.171 1.00 98.38 90 VAL A O 1
ATOM 679 N N . GLY A 1 91 ? -20.746 -4.141 31.229 1.00 98.25 91 GLY A N 1
ATOM 680 C CA . GLY A 1 91 ? -19.365 -3.877 30.835 1.00 98.25 91 GLY A CA 1
ATOM 681 C C . GLY A 1 91 ? -19.043 -4.573 29.520 1.00 98.25 91 GLY A C 1
ATOM 682 O O . GLY A 1 91 ? -19.488 -5.702 29.304 1.00 98.25 91 GLY A O 1
ATOM 683 N N . GLY A 1 92 ? -18.267 -3.923 28.660 1.00 98.25 92 GLY A N 1
ATOM 684 C CA . GLY A 1 92 ? -17.829 -4.474 27.382 1.00 98.25 92 GLY A CA 1
ATOM 685 C C . GLY A 1 92 ? -16.338 -4.257 27.153 1.00 98.25 92 GLY A C 1
ATOM 686 O O . GLY A 1 92 ? -15.813 -3.200 27.489 1.00 98.25 92 GLY A O 1
ATOM 687 N N . TYR A 1 93 ? -15.684 -5.252 26.566 1.00 98.25 93 TYR A N 1
ATOM 688 C CA . TYR A 1 93 ? -14.347 -5.160 25.985 1.00 98.25 93 TYR A CA 1
ATOM 689 C C . TYR A 1 93 ? -14.423 -5.652 24.544 1.00 98.25 93 TYR A C 1
ATOM 691 O O . TYR A 1 93 ? -15.000 -6.716 24.302 1.00 98.25 93 TYR A O 1
ATOM 699 N N . GLN A 1 94 ? -13.866 -4.889 23.614 1.00 98.19 94 GLN A N 1
ATOM 700 C CA . GLN A 1 94 ? -13.805 -5.237 22.204 1.00 98.19 94 GLN A CA 1
ATOM 701 C C . GLN A 1 94 ? -12.400 -4.967 21.672 1.00 98.19 94 GLN A C 1
ATOM 703 O O . GLN A 1 94 ? -11.902 -3.858 21.801 1.00 98.19 94 GLN A O 1
ATOM 708 N N . ASP A 1 95 ? -11.801 -5.978 21.055 1.00 98.00 95 ASP A N 1
ATOM 709 C CA . ASP A 1 95 ? -10.544 -5.883 20.313 1.00 98.00 95 ASP A CA 1
ATOM 710 C C . ASP A 1 95 ? -10.811 -6.313 18.872 1.00 98.00 95 ASP A C 1
ATOM 712 O O . ASP A 1 95 ? -11.477 -7.323 18.630 1.00 98.00 95 ASP A O 1
ATOM 716 N N . THR A 1 96 ? -10.389 -5.510 17.902 1.00 97.25 96 THR A N 1
ATOM 717 C CA . THR A 1 96 ? -10.661 -5.743 16.480 1.00 97.25 96 THR A CA 1
ATOM 718 C C . THR A 1 96 ? -9.431 -5.429 15.651 1.00 97.25 96 THR A C 1
ATOM 720 O O . THR A 1 96 ? -8.830 -4.371 15.804 1.00 97.25 96 THR A O 1
ATOM 723 N N . THR A 1 97 ? -9.101 -6.308 14.708 1.00 97.38 97 THR A N 1
ATOM 724 C CA . THR A 1 97 ? -8.087 -6.053 13.684 1.00 97.38 97 THR A CA 1
ATOM 725 C C . THR A 1 97 ? -8.661 -6.304 12.298 1.00 97.38 97 THR A C 1
ATOM 727 O O . THR A 1 97 ? -9.426 -7.245 12.083 1.00 97.38 97 THR A O 1
ATOM 730 N N . VAL A 1 98 ? -8.304 -5.450 11.344 1.00 96.88 98 VAL A N 1
ATOM 731 C CA . VAL A 1 98 ? -8.694 -5.566 9.940 1.00 96.88 98 VAL A CA 1
ATOM 732 C C . VAL A 1 98 ? -7.472 -5.318 9.068 1.00 96.88 98 VAL A C 1
ATOM 734 O O . VAL A 1 98 ? -6.760 -4.330 9.235 1.00 96.88 98 VAL A O 1
ATOM 737 N N . LEU A 1 99 ? -7.252 -6.203 8.101 1.00 96.25 99 LEU A N 1
ATOM 738 C CA . LEU A 1 99 ? -6.291 -6.021 7.021 1.00 96.25 99 LEU A CA 1
ATOM 739 C C . LEU A 1 99 ? -7.027 -6.135 5.694 1.00 96.25 99 LEU A C 1
ATOM 741 O O . LEU A 1 99 ? -7.728 -7.118 5.444 1.00 96.25 99 LEU A O 1
ATOM 745 N N . SER A 1 100 ? -6.825 -5.155 4.821 1.00 96.94 100 SER A N 1
ATOM 746 C CA . SER A 1 100 ? -7.324 -5.187 3.450 1.00 96.94 100 SER A CA 1
ATOM 747 C C . SER A 1 100 ? -6.224 -4.829 2.460 1.00 96.94 100 SER A C 1
ATOM 749 O O . SER A 1 100 ? -5.404 -3.959 2.739 1.00 96.94 100 SER A O 1
ATOM 751 N N . GLN A 1 101 ? -6.195 -5.522 1.325 1.00 96.38 101 GLN A N 1
ATOM 752 C CA . GLN A 1 101 ? -5.296 -5.234 0.210 1.00 96.38 101 GLN A CA 1
ATOM 753 C C . GLN A 1 101 ? -6.037 -5.381 -1.111 1.00 96.38 101 GLN A C 1
ATOM 755 O O . GLN A 1 101 ? -6.787 -6.348 -1.299 1.00 96.38 101 GLN A O 1
ATOM 760 N N . MET A 1 102 ? -5.780 -4.473 -2.047 1.00 95.94 102 MET A N 1
ATOM 761 C CA . MET A 1 102 ? -6.261 -4.596 -3.419 1.00 95.94 102 MET A CA 1
ATOM 762 C C . MET A 1 102 ? -5.349 -3.885 -4.415 1.00 95.94 102 MET A C 1
ATOM 764 O O . MET A 1 102 ? -4.585 -2.990 -4.073 1.00 95.94 102 MET A O 1
ATOM 768 N N . ASP A 1 103 ? -5.461 -4.284 -5.675 1.00 94.56 103 ASP A N 1
ATOM 769 C CA . ASP A 1 103 ? -4.963 -3.503 -6.803 1.00 94.56 103 ASP A CA 1
ATOM 770 C C . ASP A 1 103 ? -5.850 -2.263 -6.981 1.00 94.56 103 ASP A C 1
ATOM 772 O O . ASP A 1 103 ? -7.038 -2.372 -7.294 1.00 94.56 103 ASP A O 1
ATOM 776 N N . TYR A 1 104 ? -5.273 -1.079 -6.768 1.00 92.81 104 TYR A N 1
ATOM 777 C CA . TYR A 1 104 ? -5.999 0.188 -6.859 1.00 92.81 104 TYR A CA 1
ATOM 778 C C . TYR A 1 104 ? -6.131 0.720 -8.291 1.00 92.81 104 TYR A C 1
ATOM 780 O O . TYR A 1 104 ? -6.845 1.703 -8.511 1.00 92.81 104 TYR A O 1
ATOM 788 N N . GLN A 1 105 ? -5.444 0.126 -9.271 1.00 90.81 105 GLN A N 1
ATOM 789 C CA . GLN A 1 105 ? -5.587 0.501 -10.677 1.00 90.81 105 GLN A CA 1
ATOM 790 C C . GLN A 1 105 ? -6.789 -0.191 -11.316 1.00 90.81 105 GLN A C 1
ATOM 792 O O . GLN A 1 105 ? -7.443 0.417 -12.166 1.00 90.81 105 GLN A O 1
ATOM 797 N N . TRP A 1 106 ? -7.114 -1.415 -10.883 1.00 91.06 106 TRP A N 1
ATOM 798 C CA . TRP A 1 106 ? -8.200 -2.232 -11.441 1.00 91.06 106 TRP A CA 1
ATOM 799 C C . TRP A 1 106 ? -8.060 -2.462 -12.953 1.00 91.06 106 TRP A C 1
ATOM 801 O O . TRP A 1 106 ? -9.038 -2.459 -13.711 1.00 91.06 106 TRP A O 1
ATOM 811 N N . THR A 1 107 ? -6.822 -2.653 -13.398 1.00 90.69 107 THR A N 1
ATOM 812 C CA . THR A 1 107 ? -6.472 -2.932 -14.793 1.00 90.69 107 THR A CA 1
ATOM 813 C C . THR A 1 107 ? -5.480 -4.073 -14.832 1.00 90.69 107 THR A C 1
ATOM 815 O O . THR A 1 107 ? -4.720 -4.222 -13.889 1.00 90.69 107 THR A O 1
ATOM 818 N N . VAL A 1 108 ? -5.439 -4.831 -15.924 1.00 89.50 108 VAL A N 1
ATOM 819 C CA . VAL A 1 108 ? -4.351 -5.790 -16.158 1.00 89.50 108 VAL A CA 1
ATOM 820 C C . VAL A 1 108 ? -3.530 -5.312 -17.341 1.00 89.50 108 VAL A C 1
ATOM 822 O O . VAL A 1 108 ? -4.071 -5.126 -18.434 1.00 89.50 108 VAL A O 1
ATOM 825 N N . ALA A 1 109 ? -2.241 -5.078 -17.129 1.00 85.69 109 ALA A N 1
ATOM 826 C CA . ALA A 1 109 ? -1.317 -4.727 -18.191 1.00 85.69 109 ALA A CA 1
ATOM 827 C C . ALA A 1 109 ? -0.707 -5.977 -18.847 1.00 85.69 109 ALA A C 1
ATOM 829 O O . ALA A 1 109 ? -0.601 -7.051 -18.251 1.00 85.69 109 ALA A O 1
ATOM 830 N N . ASP A 1 110 ? -0.277 -5.825 -20.100 1.00 87.69 110 ASP A N 1
ATOM 831 C CA . ASP A 1 110 ? 0.571 -6.824 -20.746 1.00 87.69 110 ASP A CA 1
ATOM 832 C C . ASP A 1 110 ? 1.916 -6.947 -20.001 1.00 87.69 110 ASP A C 1
ATOM 834 O O . ASP A 1 110 ? 2.402 -5.954 -19.443 1.00 87.69 110 ASP A O 1
ATOM 838 N N . PRO A 1 111 ? 2.572 -8.125 -20.040 1.00 89.56 111 PRO A N 1
ATOM 839 C CA . PRO A 1 111 ? 3.918 -8.290 -19.511 1.00 89.56 111 PRO A CA 1
ATOM 840 C C . PRO A 1 111 ? 4.873 -7.197 -19.992 1.00 89.56 111 PRO A C 1
ATOM 842 O O . PRO A 1 111 ? 4.921 -6.854 -21.178 1.00 89.56 111 PRO A O 1
ATOM 845 N N . PHE A 1 112 ? 5.671 -6.682 -19.065 1.00 87.94 112 PHE A N 1
ATOM 846 C CA . PHE A 1 112 ? 6.541 -5.541 -19.288 1.00 87.94 112 PHE A CA 1
ATOM 847 C C . PHE A 1 112 ? 8.002 -5.979 -19.129 1.00 87.94 112 PHE A C 1
ATOM 849 O O . PHE A 1 112 ? 8.377 -6.459 -18.065 1.00 87.94 112 PHE A O 1
ATOM 856 N N . PRO A 1 113 ? 8.862 -5.883 -20.156 1.00 91.62 113 PRO A N 1
ATOM 857 C CA . PRO A 1 113 ? 10.228 -6.383 -20.045 1.00 91.62 113 PRO A CA 1
ATOM 858 C C . PRO A 1 113 ? 11.114 -5.453 -19.207 1.00 91.62 113 PRO A C 1
ATOM 860 O O . PRO A 1 113 ? 11.067 -4.230 -19.351 1.00 91.62 113 PRO A O 1
ATOM 863 N N . ILE A 1 114 ? 11.998 -6.040 -18.398 1.00 94.75 114 ILE A N 1
ATOM 864 C CA . ILE A 1 114 ? 13.083 -5.303 -17.737 1.00 94.75 114 ILE A CA 1
ATOM 865 C C . ILE A 1 114 ? 14.024 -4.708 -18.803 1.00 94.75 114 ILE A C 1
ATOM 867 O O . ILE A 1 114 ? 14.412 -5.424 -19.736 1.00 94.75 114 ILE A O 1
ATOM 871 N N . PRO A 1 115 ? 14.437 -3.428 -18.696 1.00 95.12 115 PRO A N 1
ATOM 872 C CA . PRO A 1 115 ? 15.356 -2.823 -19.656 1.00 95.12 115 PRO A CA 1
ATOM 873 C C . PRO A 1 115 ? 16.660 -3.611 -19.809 1.00 95.12 115 PRO A C 1
ATOM 875 O O . PRO A 1 115 ? 17.382 -3.850 -18.845 1.00 95.12 115 PRO A O 1
ATOM 878 N N . ALA A 1 116 ? 17.014 -3.959 -21.049 1.00 94.75 116 ALA A N 1
ATOM 879 C CA . ALA A 1 116 ? 18.172 -4.810 -21.347 1.00 94.75 116 ALA A CA 1
ATOM 880 C C . ALA A 1 116 ? 19.527 -4.211 -20.918 1.00 94.75 116 ALA A C 1
ATOM 882 O O . ALA A 1 116 ? 20.507 -4.938 -20.772 1.00 94.75 116 ALA A O 1
ATOM 883 N N . LEU A 1 117 ? 19.596 -2.890 -20.723 1.00 95.38 117 LEU A N 1
ATOM 884 C CA . LEU A 1 117 ? 20.789 -2.211 -20.213 1.00 95.38 117 LEU A CA 1
ATOM 885 C C . LEU A 1 117 ? 20.930 -2.299 -18.689 1.00 95.38 117 LEU A C 1
ATOM 887 O O . LEU A 1 117 ? 22.021 -2.038 -18.182 1.00 95.38 117 LEU A O 1
ATOM 891 N N . LEU A 1 118 ? 19.878 -2.682 -17.960 1.00 95.88 118 LEU A N 1
ATOM 892 C CA . LEU A 1 118 ? 19.905 -2.726 -16.502 1.00 95.88 118 LEU A CA 1
ATOM 893 C C . LEU A 1 118 ? 21.019 -3.639 -15.960 1.00 95.88 118 LEU A C 1
ATOM 895 O O . LEU A 1 118 ? 21.810 -3.146 -15.161 1.00 95.88 118 LEU A O 1
ATOM 899 N N . PRO A 1 119 ? 21.208 -4.889 -16.437 1.00 95.56 119 PRO A N 1
ATOM 900 C CA . PRO A 1 119 ? 22.291 -5.749 -15.949 1.00 95.56 119 PRO A CA 1
ATOM 901 C C . PRO A 1 119 ? 23.702 -5.238 -16.270 1.00 95.56 119 PRO A C 1
ATOM 903 O O . PRO A 1 119 ? 24.672 -5.719 -15.694 1.00 95.56 119 PRO A O 1
ATOM 906 N N . VAL A 1 120 ? 23.835 -4.292 -17.206 1.00 94.88 120 VAL A N 1
ATOM 907 C CA . VAL A 1 120 ? 25.125 -3.706 -17.600 1.00 94.88 120 VAL A CA 1
ATOM 908 C C . VAL A 1 120 ? 25.452 -2.477 -16.756 1.00 94.88 120 VAL A C 1
ATOM 910 O O . VAL A 1 120 ? 26.598 -2.298 -16.354 1.00 94.88 120 VAL A O 1
ATOM 913 N N . VAL A 1 121 ? 24.461 -1.618 -16.506 1.00 94.38 121 VAL A N 1
ATOM 914 C CA . VAL A 1 121 ? 24.656 -0.334 -15.811 1.00 94.38 121 VAL A CA 1
ATOM 915 C C . VAL A 1 121 ? 24.448 -0.460 -14.299 1.00 94.38 121 VAL A C 1
ATOM 917 O O . VAL A 1 121 ? 25.119 0.230 -13.538 1.00 94.38 121 VAL A O 1
ATOM 920 N N . ALA A 1 122 ? 23.553 -1.349 -13.867 1.00 95.38 122 ALA A N 1
ATOM 921 C CA . ALA A 1 122 ? 23.214 -1.608 -12.470 1.00 95.38 122 ALA A CA 1
ATOM 922 C C . ALA A 1 122 ? 23.195 -3.128 -12.187 1.00 95.38 122 ALA A C 1
ATOM 924 O O . ALA A 1 122 ? 22.135 -3.701 -11.916 1.00 95.38 122 ALA A O 1
ATOM 925 N N . PRO A 1 123 ? 24.341 -3.827 -12.321 1.00 95.69 123 PRO A N 1
ATOM 926 C CA . PRO A 1 123 ? 24.412 -5.284 -12.179 1.00 95.69 123 PRO A CA 1
ATOM 927 C C . PRO A 1 123 ? 23.951 -5.790 -10.806 1.00 95.69 123 PRO A C 1
ATOM 929 O O . PRO A 1 123 ? 23.392 -6.882 -10.721 1.00 95.69 123 PRO A O 1
ATOM 932 N N . THR A 1 124 ? 24.163 -5.015 -9.742 1.00 95.31 124 THR A N 1
ATOM 933 C CA . THR A 1 124 ? 23.732 -5.360 -8.384 1.00 95.31 124 THR A CA 1
ATOM 934 C C . THR A 1 124 ? 22.219 -5.304 -8.298 1.00 95.31 124 THR A C 1
ATOM 936 O O . THR A 1 124 ? 21.619 -6.325 -7.985 1.00 95.31 124 THR A O 1
ATOM 939 N N . ALA A 1 125 ? 21.597 -4.171 -8.648 1.00 94.38 125 ALA A N 1
ATOM 940 C CA . ALA A 1 125 ? 20.138 -4.058 -8.666 1.00 94.38 125 ALA A CA 1
ATOM 941 C C . ALA A 1 125 ? 19.498 -5.124 -9.572 1.00 94.38 125 ALA A C 1
ATOM 943 O O . ALA A 1 125 ? 18.557 -5.802 -9.164 1.00 94.38 125 ALA A O 1
ATOM 944 N N . ALA A 1 126 ? 20.050 -5.339 -10.772 1.00 95.88 126 ALA A N 1
ATOM 945 C CA . ALA A 1 126 ? 19.584 -6.376 -11.688 1.00 95.88 126 ALA A CA 1
ATOM 946 C C . ALA A 1 126 ? 19.645 -7.778 -11.063 1.00 95.88 126 ALA A C 1
ATOM 948 O O . ALA A 1 126 ? 18.685 -8.533 -11.160 1.00 95.88 126 ALA A O 1
ATOM 949 N N . GLY A 1 127 ? 20.759 -8.123 -10.415 1.00 95.00 127 GLY A N 1
ATOM 950 C CA . GLY A 1 127 ? 20.973 -9.443 -9.825 1.00 95.00 127 GLY A CA 1
ATOM 951 C C . GLY A 1 127 ? 20.225 -9.687 -8.513 1.00 95.00 127 GLY A C 1
ATOM 952 O O . GLY A 1 127 ? 19.996 -10.843 -8.170 1.00 95.00 127 GLY A O 1
ATOM 953 N N . THR A 1 128 ? 19.852 -8.641 -7.773 1.00 93.62 128 THR A N 1
ATOM 954 C CA . THR A 1 128 ? 19.159 -8.783 -6.482 1.00 93.62 128 THR A CA 1
ATOM 955 C C . THR A 1 128 ? 17.648 -8.635 -6.592 1.00 93.62 128 THR A C 1
ATOM 957 O O . THR A 1 128 ? 16.928 -9.340 -5.890 1.00 93.62 128 THR A O 1
ATOM 960 N N . LEU A 1 129 ? 17.167 -7.739 -7.456 1.00 94.94 129 LEU A N 1
ATOM 961 C CA . LEU A 1 129 ? 15.753 -7.364 -7.539 1.00 94.94 129 LEU A CA 1
ATOM 962 C C . LEU A 1 129 ? 15.079 -7.788 -8.849 1.00 94.94 129 LEU A C 1
ATOM 964 O O . LEU A 1 129 ? 13.860 -7.881 -8.877 1.00 94.94 129 LEU A O 1
ATOM 968 N N . TYR A 1 130 ? 15.838 -8.063 -9.916 1.00 95.44 130 TYR A N 1
ATOM 969 C CA . TYR A 1 130 ? 15.282 -8.296 -11.261 1.00 95.44 130 TYR A CA 1
ATOM 970 C C . TYR A 1 130 ? 15.837 -9.549 -11.957 1.00 95.44 130 TYR A C 1
ATOM 972 O O . TYR A 1 130 ? 15.720 -9.684 -13.177 1.00 95.44 130 TYR A O 1
ATOM 980 N N . ALA A 1 131 ? 16.461 -10.464 -11.208 1.00 88.25 131 ALA A N 1
ATOM 981 C CA . ALA A 1 131 ? 17.260 -11.556 -11.772 1.00 88.25 131 ALA A CA 1
ATOM 982 C C . ALA A 1 131 ? 16.456 -12.499 -12.683 1.00 88.25 131 ALA A C 1
ATOM 984 O O . ALA A 1 131 ? 16.978 -12.974 -13.691 1.00 88.25 131 ALA A O 1
ATOM 985 N N . ASP A 1 132 ? 15.179 -12.711 -12.363 1.00 89.12 132 ASP A N 1
ATOM 986 C CA . ASP A 1 132 ? 14.276 -13.591 -13.113 1.00 89.12 132 ASP A CA 1
ATOM 987 C C . ASP A 1 132 ? 13.533 -12.871 -14.255 1.00 89.12 132 ASP A C 1
ATOM 989 O O . ASP A 1 132 ? 12.652 -13.445 -14.894 1.00 89.12 132 ASP A O 1
ATOM 993 N N . GLY A 1 133 ? 13.868 -11.603 -14.522 1.00 91.69 133 GLY A N 1
ATOM 994 C CA . GLY A 1 133 ? 13.154 -10.770 -15.493 1.00 91.69 133 GLY A CA 1
ATOM 995 C C . GLY A 1 133 ? 11.746 -10.371 -15.039 1.00 91.69 133 GLY A C 1
ATOM 996 O O . GLY A 1 133 ? 10.930 -9.981 -15.871 1.00 91.69 133 GLY A O 1
ATOM 997 N N . LEU A 1 134 ? 11.469 -10.484 -13.739 1.00 94.50 134 LEU A N 1
ATOM 998 C CA . LEU A 1 134 ? 10.211 -10.108 -13.102 1.00 94.50 134 LEU A CA 1
ATOM 999 C C . LEU A 1 134 ? 10.373 -8.809 -12.309 1.00 94.50 134 LEU A C 1
ATOM 1001 O O . LEU A 1 134 ? 11.473 -8.457 -11.878 1.00 94.50 134 LEU A O 1
ATOM 1005 N N . TRP A 1 135 ? 9.260 -8.115 -12.105 1.00 95.31 135 TRP A N 1
ATOM 1006 C CA . TRP A 1 135 ? 9.175 -6.882 -11.337 1.00 95.31 135 TRP A CA 1
ATOM 1007 C C . TRP A 1 135 ? 8.879 -7.200 -9.877 1.00 95.31 135 TRP A C 1
ATOM 1009 O O . TRP A 1 135 ? 7.842 -7.802 -9.609 1.00 95.31 135 TRP A O 1
ATOM 1019 N N . PRO A 1 136 ? 9.732 -6.802 -8.921 1.00 95.88 136 PRO A N 1
ATOM 1020 C CA . PRO A 1 136 ? 9.365 -6.841 -7.521 1.00 95.88 136 PRO A CA 1
ATOM 1021 C C . PRO A 1 136 ? 8.322 -5.760 -7.239 1.00 95.88 136 PRO A C 1
ATOM 1023 O O . PRO A 1 136 ? 8.303 -4.699 -7.876 1.00 95.88 136 PRO A O 1
ATOM 1026 N N . ILE A 1 137 ? 7.510 -6.008 -6.222 1.00 95.81 137 ILE A N 1
ATOM 1027 C CA . ILE A 1 137 ? 6.718 -4.971 -5.577 1.00 95.81 137 ILE A CA 1
ATOM 1028 C C . ILE A 1 137 ? 6.945 -5.013 -4.067 1.00 95.81 137 ILE A C 1
ATOM 1030 O O . ILE A 1 137 ? 7.002 -6.087 -3.458 1.00 95.81 137 ILE A O 1
ATOM 1034 N N . SER A 1 138 ? 7.155 -3.841 -3.469 1.00 96.75 138 SER A N 1
ATOM 1035 C CA . SER A 1 138 ? 7.400 -3.709 -2.029 1.00 96.75 138 SER A CA 1
ATOM 1036 C C . SER A 1 138 ? 6.287 -4.320 -1.178 1.00 96.75 138 SER A C 1
ATOM 1038 O O . SER A 1 138 ? 5.122 -4.282 -1.560 1.00 96.75 138 SER A O 1
ATOM 1040 N N . ALA A 1 139 ? 6.653 -4.831 -0.003 1.00 95.12 139 ALA A N 1
ATOM 1041 C CA . ALA A 1 139 ? 5.756 -5.114 1.119 1.00 95.12 139 ALA A CA 1
ATOM 1042 C C . ALA A 1 139 ? 5.849 -3.989 2.170 1.00 95.12 139 ALA A C 1
ATOM 1044 O O . ALA A 1 139 ? 6.867 -3.288 2.204 1.00 95.12 139 ALA A O 1
ATOM 1045 N N . PRO A 1 140 ? 4.862 -3.839 3.079 1.00 91.88 140 PRO A N 1
ATOM 1046 C CA . PRO A 1 140 ? 4.979 -2.915 4.203 1.00 91.88 140 PRO A CA 1
ATOM 1047 C C . PRO A 1 140 ? 6.289 -3.110 4.970 1.00 91.88 140 PRO A C 1
ATOM 1049 O O . PRO A 1 140 ? 6.675 -4.230 5.313 1.00 91.88 140 PRO A O 1
ATOM 1052 N N . SER A 1 141 ? 6.970 -2.005 5.268 1.00 90.56 141 SER A N 1
ATOM 1053 C CA . SER A 1 141 ? 8.224 -2.029 6.021 1.00 90.56 141 SER A CA 1
ATOM 1054 C C . SER A 1 141 ? 8.277 -0.852 6.988 1.00 90.56 141 SER A C 1
ATOM 1056 O O . SER A 1 141 ? 8.207 0.297 6.550 1.00 90.56 141 SER A O 1
ATOM 1058 N N . ALA A 1 142 ? 8.488 -1.118 8.278 1.00 82.06 142 ALA A N 1
ATOM 1059 C CA . ALA A 1 142 ? 8.498 -0.095 9.331 1.00 82.06 142 ALA A CA 1
ATOM 1060 C C . ALA A 1 142 ? 9.593 0.977 9.159 1.00 82.06 142 ALA A C 1
ATOM 1062 O O . ALA A 1 142 ? 9.480 2.086 9.664 1.00 82.06 142 ALA A O 1
ATOM 1063 N N . ASN A 1 143 ? 10.669 0.658 8.437 1.00 87.12 143 ASN A N 1
ATOM 1064 C CA . ASN A 1 143 ? 11.758 1.590 8.128 1.00 87.12 143 ASN A CA 1
ATOM 1065 C C . ASN A 1 143 ? 11.598 2.279 6.758 1.00 87.12 143 ASN A C 1
ATOM 1067 O O . ASN A 1 143 ? 12.529 2.934 6.295 1.00 87.12 143 ASN A O 1
ATOM 1071 N N . SER A 1 144 ? 10.454 2.093 6.092 1.00 85.56 144 SER A N 1
ATOM 1072 C CA . SER A 1 144 ? 10.146 2.635 4.762 1.00 85.56 144 SER A CA 1
ATOM 1073 C C . SER A 1 144 ? 11.159 2.293 3.662 1.00 85.56 144 SER A C 1
ATOM 1075 O O . SER A 1 144 ? 11.326 3.060 2.719 1.00 85.56 144 SER A O 1
ATOM 1077 N N . THR A 1 145 ? 11.847 1.151 3.768 1.00 90.69 145 THR A N 1
ATOM 1078 C CA . THR A 1 145 ? 12.849 0.713 2.778 1.00 90.69 145 THR A CA 1
ATOM 1079 C C . THR A 1 145 ? 12.296 -0.214 1.698 1.00 90.69 145 THR A C 1
ATOM 1081 O O . THR A 1 145 ? 12.934 -0.337 0.654 1.00 90.69 145 THR A O 1
ATOM 1084 N N . GLY A 1 146 ? 11.136 -0.844 1.918 1.00 93.75 146 GLY A N 1
ATOM 1085 C CA . GLY A 1 146 ? 10.466 -1.707 0.943 1.00 93.75 146 GLY A CA 1
ATOM 1086 C C . GLY A 1 146 ? 11.405 -2.729 0.288 1.00 93.75 146 GLY A C 1
ATOM 1087 O O . GLY A 1 146 ? 12.270 -3.308 0.956 1.00 93.75 146 GLY A O 1
ATOM 1088 N N . SER A 1 147 ? 11.273 -2.920 -1.026 1.00 94.25 147 SER A N 1
ATOM 1089 C CA . SER A 1 147 ? 12.044 -3.886 -1.819 1.00 94.25 147 SER A CA 1
ATOM 1090 C C . SER A 1 147 ? 13.554 -3.660 -1.747 1.00 94.25 147 SER A C 1
ATOM 1092 O O . SER A 1 147 ? 14.311 -4.624 -1.649 1.00 94.25 147 SER A O 1
ATOM 1094 N N . VAL A 1 148 ? 14.006 -2.403 -1.690 1.00 92.25 148 VAL A N 1
ATOM 1095 C CA . VAL A 1 148 ? 15.424 -2.048 -1.506 1.00 92.25 148 VAL A CA 1
ATOM 1096 C C . VAL A 1 148 ? 15.958 -2.616 -0.186 1.00 92.25 148 VAL A C 1
ATOM 1098 O O . VAL A 1 148 ? 17.084 -3.105 -0.125 1.00 92.25 148 VAL A O 1
ATOM 1101 N N . GLY A 1 149 ? 15.148 -2.582 0.874 1.00 91.81 149 GLY A N 1
ATOM 1102 C CA . GLY A 1 149 ? 15.473 -3.186 2.166 1.00 91.81 149 GLY A CA 1
ATOM 1103 C C . GLY A 1 149 ? 15.164 -4.680 2.271 1.00 91.81 149 GLY A C 1
ATOM 1104 O O . GLY A 1 149 ? 15.245 -5.223 3.370 1.00 91.81 149 GLY A O 1
ATOM 1105 N N . GLY A 1 150 ? 14.783 -5.335 1.171 1.00 92.62 150 GLY A N 1
ATOM 1106 C CA . GLY A 1 150 ? 14.439 -6.757 1.125 1.00 92.62 150 GLY A CA 1
ATOM 1107 C C . GLY A 1 150 ? 13.000 -7.096 1.529 1.00 92.62 150 GLY A C 1
ATOM 1108 O O . GLY A 1 150 ? 12.672 -8.276 1.634 1.00 92.62 150 GLY A O 1
ATOM 1109 N N . HIS A 1 151 ? 12.132 -6.102 1.738 1.00 95.38 151 HIS A N 1
ATOM 1110 C CA . HIS A 1 151 ? 10.707 -6.313 2.007 1.00 95.38 151 HIS A CA 1
ATOM 1111 C C . HIS A 1 151 ? 9.959 -6.370 0.675 1.00 95.38 151 HIS A C 1
ATOM 1113 O O . HIS A 1 151 ? 9.489 -5.353 0.169 1.00 95.38 151 HIS A O 1
ATOM 1119 N N . ILE A 1 152 ? 9.908 -7.560 0.085 1.00 95.75 152 ILE A N 1
ATOM 1120 C CA . ILE A 1 152 ? 9.253 -7.818 -1.200 1.00 95.75 152 ILE A CA 1
ATOM 1121 C C . ILE A 1 152 ? 8.011 -8.658 -0.934 1.00 95.75 152 ILE A C 1
ATOM 1123 O O . ILE A 1 152 ? 8.094 -9.684 -0.261 1.00 95.75 152 ILE A O 1
ATOM 1127 N N . ASP A 1 153 ? 6.872 -8.219 -1.456 1.00 95.62 153 ASP A N 1
ATOM 1128 C CA . ASP A 1 153 ? 5.621 -8.964 -1.352 1.00 95.62 153 ASP A CA 1
ATOM 1129 C C . ASP A 1 153 ? 5.572 -10.083 -2.403 1.00 95.62 153 ASP A C 1
ATOM 1131 O O . ASP A 1 153 ? 5.324 -11.247 -2.086 1.00 95.62 153 ASP A O 1
ATOM 1135 N N . SER A 1 154 ? 5.856 -9.742 -3.659 1.00 94.62 154 SER A N 1
ATOM 1136 C CA . SER A 1 154 ? 5.807 -10.677 -4.781 1.00 94.62 154 SER A CA 1
ATOM 1137 C C . SER A 1 154 ? 6.581 -10.153 -5.990 1.00 94.62 154 SER A C 1
ATOM 1139 O O . SER A 1 154 ? 7.132 -9.049 -5.978 1.00 94.62 154 SER A O 1
ATOM 1141 N N . PHE A 1 155 ? 6.651 -10.997 -7.021 1.00 94.88 155 PHE A N 1
ATOM 1142 C CA . PHE A 1 155 ? 7.245 -10.687 -8.312 1.00 94.88 155 PHE A CA 1
ATOM 1143 C C . PHE A 1 155 ? 6.220 -10.921 -9.421 1.00 94.88 155 PHE A C 1
ATOM 1145 O O . PHE A 1 155 ? 5.606 -11.991 -9.470 1.00 94.88 155 PHE A O 1
ATOM 1152 N N . SER A 1 156 ? 6.072 -9.963 -10.329 1.00 93.31 156 SER A N 1
ATOM 1153 C CA . SER A 1 156 ? 5.082 -9.999 -11.406 1.00 93.31 156 SER A CA 1
ATOM 1154 C C . SER A 1 156 ? 5.730 -9.813 -12.790 1.00 93.31 156 SER A C 1
ATOM 1156 O O . SER A 1 156 ? 6.839 -9.287 -12.914 1.00 93.31 156 SER A O 1
ATOM 1158 N N . PRO A 1 157 ? 5.097 -10.295 -13.876 1.00 92.56 157 PRO A N 1
ATOM 1159 C CA . PRO A 1 157 ? 5.640 -10.175 -15.232 1.00 92.56 157 PRO A CA 1
ATOM 1160 C C . PRO A 1 157 ? 5.529 -8.758 -15.819 1.00 92.56 157 PRO A C 1
ATOM 1162 O O . PRO A 1 157 ? 5.997 -8.529 -16.932 1.00 92.56 157 PRO A O 1
ATOM 1165 N N . GLY A 1 158 ? 4.898 -7.818 -15.114 1.00 90.50 158 GLY A N 1
ATOM 1166 C CA . GLY A 1 158 ? 4.683 -6.436 -15.537 1.00 90.50 158 GLY A CA 1
ATOM 1167 C C . GLY A 1 158 ? 4.720 -5.481 -14.347 1.00 90.50 158 GLY A C 1
ATOM 1168 O O . GLY A 1 158 ? 5.023 -5.893 -13.235 1.00 90.50 158 GLY A O 1
ATOM 1169 N N . LEU A 1 159 ? 4.441 -4.200 -14.580 1.00 90.81 159 LEU A N 1
ATOM 1170 C CA . LEU A 1 159 ? 4.326 -3.238 -13.484 1.00 90.81 159 LEU A CA 1
ATOM 1171 C C . LEU A 1 159 ? 3.009 -3.467 -12.749 1.00 90.81 159 LEU A C 1
ATOM 1173 O O . LEU A 1 159 ? 1.969 -3.396 -13.386 1.00 90.81 159 LEU A O 1
ATOM 1177 N N . GLU A 1 160 ? 3.075 -3.665 -11.437 1.00 92.81 160 GLU A N 1
ATOM 1178 C CA . GLU A 1 160 ? 1.903 -3.819 -10.575 1.00 92.81 160 GLU A CA 1
ATOM 1179 C C . GLU A 1 160 ? 1.760 -2.611 -9.643 1.00 92.81 160 GLU A C 1
ATOM 1181 O O . GLU A 1 160 ? 2.711 -1.858 -9.399 1.00 92.81 160 GLU A O 1
ATOM 1186 N N . ALA A 1 161 ? 0.560 -2.439 -9.102 1.00 94.50 161 ALA A N 1
ATOM 1187 C CA . ALA A 1 161 ? 0.237 -1.472 -8.071 1.00 94.50 161 ALA A CA 1
ATOM 1188 C C . ALA A 1 161 ? -0.782 -2.064 -7.095 1.00 94.50 161 ALA A C 1
ATOM 1190 O O . ALA A 1 161 ? -1.782 -2.641 -7.514 1.00 94.50 161 ALA A O 1
ATOM 1191 N N . TYR A 1 162 ? -0.559 -1.891 -5.793 1.00 96.38 162 TYR A N 1
ATOM 1192 C CA . TYR A 1 162 ? -1.537 -2.280 -4.781 1.00 96.38 162 TYR A CA 1
ATOM 1193 C C . TYR A 1 162 ? -1.475 -1.367 -3.559 1.00 96.38 162 TYR A C 1
ATOM 1195 O O . TYR A 1 162 ? -0.466 -0.709 -3.291 1.00 96.38 162 TYR A O 1
ATOM 1203 N N . ASP A 1 163 ? -2.581 -1.307 -2.831 1.00 96.31 163 ASP A N 1
ATOM 1204 C CA . ASP A 1 163 ? -2.673 -0.636 -1.546 1.00 96.31 163 ASP A CA 1
ATOM 1205 C C . ASP A 1 163 ? -2.913 -1.642 -0.422 1.00 96.31 163 ASP A C 1
ATOM 1207 O O . ASP A 1 163 ? -3.338 -2.783 -0.632 1.00 96.31 163 ASP A O 1
ATOM 1211 N N . GLN A 1 164 ? -2.579 -1.223 0.792 1.00 95.69 164 GLN A N 1
ATOM 1212 C CA . GLN A 1 164 ? -2.859 -1.991 1.991 1.00 95.69 164 GLN A CA 1
ATOM 1213 C C . GLN A 1 164 ? -3.357 -1.072 3.094 1.00 95.69 164 GLN A C 1
ATOM 1215 O O . GLN A 1 164 ? -2.696 -0.095 3.437 1.00 95.69 164 GLN A O 1
ATOM 1220 N N . SER A 1 165 ? -4.480 -1.433 3.705 1.00 95.12 165 SER A N 1
ATOM 1221 C CA . SER A 1 165 ? -4.970 -0.796 4.921 1.00 95.12 165 SER A CA 1
ATOM 1222 C C . SER A 1 165 ? -4.938 -1.783 6.078 1.00 95.12 165 SER A C 1
ATOM 1224 O O . SER A 1 165 ? -5.497 -2.878 5.971 1.00 95.12 165 SER A O 1
ATOM 1226 N N . ASN A 1 166 ? -4.303 -1.368 7.172 1.00 94.44 166 ASN A N 1
ATOM 1227 C CA . ASN A 1 166 ? -4.310 -2.065 8.451 1.00 94.44 166 ASN A CA 1
ATOM 1228 C C . ASN A 1 166 ? -5.026 -1.179 9.467 1.00 94.44 166 ASN A C 1
ATOM 1230 O O . ASN A 1 166 ? -4.702 0.001 9.582 1.00 94.44 166 ASN A O 1
ATOM 1234 N N . GLN A 1 167 ? -5.971 -1.752 10.197 1.00 94.12 167 GLN A N 1
ATOM 1235 C CA . GLN A 1 167 ? -6.679 -1.091 11.282 1.00 94.12 167 GLN A CA 1
ATOM 1236 C C . GLN A 1 167 ? -6.682 -2.007 12.499 1.00 94.12 167 GLN A C 1
ATOM 1238 O O . GLN A 1 167 ? -6.993 -3.193 12.372 1.00 94.12 167 GLN A O 1
ATOM 1243 N N . SER A 1 168 ? -6.384 -1.459 13.671 1.00 95.12 168 SER A N 1
ATOM 1244 C CA . SER A 1 168 ? -6.643 -2.112 14.952 1.00 95.12 168 SER A CA 1
ATOM 1245 C C . SER A 1 168 ? -7.377 -1.171 15.893 1.00 95.12 168 SER A C 1
ATOM 1247 O O . SER A 1 168 ? -7.108 0.029 15.909 1.00 95.12 168 SER A O 1
ATOM 1249 N N . SER A 1 169 ? -8.314 -1.717 16.662 1.00 95.00 169 SER A N 1
ATOM 1250 C CA . SER A 1 169 ? -9.086 -0.974 17.648 1.00 95.00 169 SER A CA 1
ATOM 1251 C C . SER A 1 169 ? -9.230 -1.771 18.929 1.00 95.00 169 SER A C 1
ATOM 1253 O O . SER A 1 169 ? -9.648 -2.927 18.879 1.00 95.00 169 SER A O 1
ATOM 1255 N N . GLU A 1 170 ? -8.969 -1.117 20.057 1.00 96.81 170 GLU A N 1
ATOM 1256 C CA . GLU A 1 170 ? -9.327 -1.613 21.381 1.00 96.81 170 GLU A CA 1
ATOM 1257 C C . GLU A 1 170 ? -10.366 -0.672 22.002 1.00 96.81 170 GLU A C 1
ATOM 1259 O O . GLU A 1 170 ? -10.235 0.549 21.944 1.00 96.81 170 GLU A O 1
ATOM 1264 N N . GLN A 1 171 ? -11.429 -1.234 22.573 1.00 97.50 171 GLN A N 1
ATOM 1265 C CA . GLN A 1 171 ? -12.512 -0.484 23.197 1.00 97.50 171 GLN A CA 1
ATOM 1266 C C . GLN A 1 171 ? -12.911 -1.110 24.531 1.00 97.50 171 GLN A C 1
ATOM 1268 O O . GLN A 1 171 ? -13.230 -2.299 24.618 1.00 97.50 171 GLN A O 1
ATOM 1273 N N . VAL A 1 172 ? -13.031 -0.269 25.559 1.00 98.19 172 VAL A N 1
ATOM 1274 C CA . VAL A 1 172 ? -13.611 -0.630 26.858 1.00 98.19 172 VAL A CA 1
ATOM 1275 C C . VAL A 1 172 ? -14.839 0.237 27.113 1.00 98.19 172 VAL A C 1
ATOM 1277 O O . VAL A 1 172 ? -14.817 1.447 26.913 1.00 98.19 172 VAL A O 1
ATOM 1280 N N . SER A 1 173 ? -15.930 -0.369 27.582 1.00 98.31 173 SER A N 1
ATOM 1281 C CA . SER A 1 173 ? -17.166 0.343 27.921 1.00 98.31 173 SER A CA 1
ATOM 1282 C C . SER A 1 173 ? -17.760 -0.125 29.245 1.00 98.31 173 SER A C 1
ATOM 1284 O O . SER A 1 173 ? -17.632 -1.288 29.638 1.00 98.31 173 SER A O 1
ATOM 1286 N N . ALA A 1 174 ? -18.424 0.794 29.942 1.00 98.31 174 ALA A N 1
ATOM 1287 C CA . ALA A 1 174 ? -19.114 0.535 31.195 1.00 98.31 174 ALA A CA 1
ATOM 1288 C C . ALA A 1 174 ? -20.388 1.381 31.298 1.00 98.31 174 ALA A C 1
ATOM 1290 O O . ALA A 1 174 ? -20.361 2.603 31.155 1.00 98.31 174 ALA A O 1
ATOM 1291 N N . GLU A 1 175 ? -21.505 0.732 31.609 1.00 98.50 175 GLU A N 1
ATOM 1292 C CA . GLU A 1 175 ? -22.792 1.373 31.845 1.00 98.50 175 GLU A CA 1
ATOM 1293 C C . GLU A 1 175 ? -23.400 0.905 33.165 1.00 98.50 175 GLU A C 1
ATOM 1295 O O . GLU A 1 175 ? -23.466 -0.291 33.445 1.00 98.50 175 GLU A O 1
ATOM 1300 N N . LEU A 1 176 ? -23.892 1.851 33.965 1.00 98.19 176 LEU A N 1
ATOM 1301 C CA . LEU A 1 176 ? -24.628 1.587 35.197 1.00 98.19 176 LEU A CA 1
ATOM 1302 C C . LEU A 1 176 ? -26.013 2.225 35.110 1.00 98.19 176 LEU A C 1
ATOM 1304 O O . LEU A 1 176 ? -26.134 3.402 34.774 1.00 98.19 176 LEU A O 1
ATOM 1308 N N . ARG A 1 177 ? -27.055 1.467 35.452 1.00 98.25 177 ARG A N 1
ATOM 1309 C CA . ARG A 1 177 ? -28.456 1.904 35.454 1.00 98.25 177 ARG A CA 1
ATOM 1310 C C . ARG A 1 177 ? -29.112 1.553 36.784 1.00 98.25 177 ARG A C 1
ATOM 1312 O O . ARG A 1 177 ? -29.013 0.421 37.247 1.00 98.25 177 ARG A O 1
ATOM 1319 N N . LEU A 1 178 ? -29.820 2.509 37.369 1.00 97.44 178 LEU A N 1
ATOM 1320 C CA . LEU A 1 178 ? -30.684 2.326 38.529 1.00 97.44 178 LEU A CA 1
ATOM 1321 C C . LEU A 1 178 ? -32.113 2.689 38.135 1.00 97.44 178 LEU A C 1
ATOM 1323 O O . LEU A 1 178 ? -32.376 3.803 37.682 1.00 97.44 178 LEU A O 1
ATOM 1327 N N . GLN A 1 179 ? -33.031 1.756 38.339 1.00 97.75 179 GLN A N 1
ATOM 1328 C CA . GLN A 1 179 ? -34.451 1.905 38.045 1.00 97.75 179 GLN A CA 1
ATOM 1329 C C . GLN A 1 179 ? -35.270 1.672 39.315 1.00 97.75 179 GLN A C 1
ATOM 1331 O O . GLN A 1 179 ? -34.957 0.753 40.067 1.00 97.75 179 GLN A O 1
ATOM 1336 N N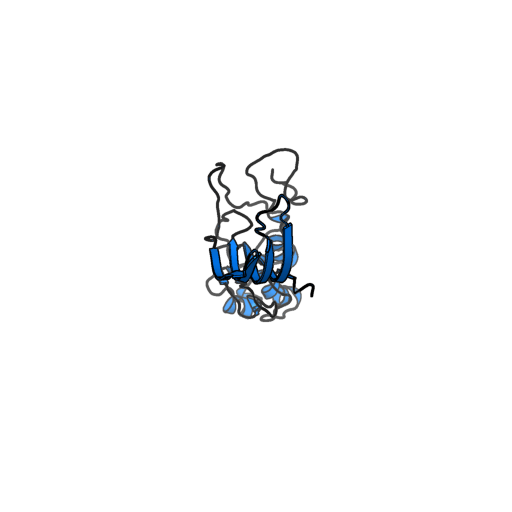 . SER A 1 180 ? -36.311 2.472 39.551 1.00 96.38 180 SER A N 1
ATOM 1337 C CA . SER A 1 180 ? -37.298 2.210 40.605 1.00 96.38 180 SER A CA 1
ATOM 1338 C C . SER A 1 180 ? -38.504 1.425 40.082 1.00 96.38 180 SER A C 1
ATOM 1340 O O . SER A 1 180 ? -38.890 1.573 38.920 1.00 96.38 180 SER A O 1
ATOM 1342 N N . ASP A 1 181 ? -39.123 0.657 40.972 1.00 95.31 181 ASP A N 1
ATOM 1343 C CA . ASP A 1 181 ? -40.373 -0.079 40.777 1.00 95.31 181 ASP A CA 1
ATOM 1344 C C . ASP A 1 181 ? -41.309 0.107 41.986 1.00 95.31 181 ASP A C 1
ATOM 1346 O O . ASP A 1 181 ? -41.646 -0.812 42.728 1.00 95.31 181 ASP A O 1
ATOM 1350 N N . PHE A 1 182 ? -41.693 1.355 42.246 1.00 94.56 182 PHE A N 1
ATOM 1351 C CA . PHE A 1 182 ? -42.616 1.706 43.314 1.00 94.56 182 PHE A CA 1
ATOM 1352 C C . PHE A 1 182 ? -44.059 1.362 42.936 1.00 94.56 182 PHE A C 1
ATOM 1354 O O . PHE A 1 182 ? -44.517 1.642 41.829 1.00 94.56 182 PHE A O 1
ATOM 1361 N N . ALA A 1 183 ? -44.834 0.904 43.921 1.00 90.50 183 ALA A N 1
ATOM 1362 C CA . ALA A 1 183 ? -46.277 0.677 43.779 1.00 90.50 183 ALA A CA 1
ATOM 1363 C C . ALA A 1 183 ? -47.108 1.970 43.577 1.00 90.50 183 ALA A C 1
ATOM 1365 O O . ALA A 1 183 ? -48.309 1.909 43.311 1.00 90.50 183 ALA A O 1
ATOM 1366 N N . GLY A 1 184 ? -46.496 3.146 43.762 1.00 89.38 184 GLY A N 1
ATOM 1367 C CA . GLY A 1 184 ? -47.123 4.455 43.573 1.00 89.38 184 GLY A CA 1
ATOM 1368 C C . GLY A 1 184 ? -47.135 4.927 42.110 1.00 89.38 184 GLY A C 1
ATOM 1369 O O . GLY A 1 184 ? -46.680 4.228 41.213 1.00 89.38 184 GLY A O 1
ATOM 1370 N N . PRO A 1 185 ? -47.632 6.146 41.833 1.00 91.69 185 PRO A N 1
ATOM 1371 C CA . PRO A 1 185 ? -47.779 6.642 40.461 1.00 91.69 185 PRO A CA 1
ATOM 1372 C C . PRO A 1 185 ? -46.470 7.121 39.810 1.00 91.69 185 PRO A C 1
ATOM 1374 O O . PRO A 1 185 ? -46.499 7.561 38.663 1.00 91.69 185 PRO A O 1
ATOM 1377 N N . LEU A 1 186 ? -45.345 7.112 40.529 1.00 92.31 186 LEU A N 1
ATOM 1378 C CA . LEU A 1 186 ? -44.080 7.677 40.065 1.00 92.31 186 LEU A CA 1
ATOM 1379 C C . LEU A 1 186 ? -42.987 6.617 40.119 1.00 92.31 186 LEU A C 1
ATOM 1381 O O . LEU A 1 186 ? -42.800 6.007 41.161 1.00 92.31 186 LEU A O 1
ATOM 1385 N N . ASN A 1 187 ? -42.248 6.475 39.018 1.00 94.44 187 ASN A N 1
ATOM 1386 C CA . ASN A 1 187 ? -41.016 5.700 38.905 1.00 94.44 187 ASN A CA 1
ATOM 1387 C C . ASN A 1 187 ? -39.941 6.528 38.195 1.00 94.44 187 ASN A C 1
ATOM 1389 O O . ASN A 1 187 ? -40.267 7.466 37.464 1.00 94.44 187 ASN A O 1
ATOM 1393 N N . PHE A 1 188 ? -38.670 6.192 38.402 1.00 95.94 188 PHE A N 1
ATOM 1394 C CA . PHE A 1 188 ? -37.542 6.860 37.763 1.00 95.94 188 PHE A CA 1
ATOM 1395 C C . PHE A 1 188 ? -36.488 5.866 37.269 1.00 95.94 188 PHE A C 1
ATOM 1397 O O . PHE A 1 188 ? -36.376 4.746 37.764 1.00 95.94 188 PHE A O 1
ATOM 1404 N N . LEU A 1 189 ? -35.693 6.313 36.298 1.00 97.19 189 LEU A N 1
ATOM 1405 C CA . LEU A 1 189 ? -34.485 5.644 35.833 1.00 97.19 189 LEU A CA 1
ATOM 1406 C C . LEU A 1 189 ? -33.368 6.679 35.765 1.00 97.19 189 LEU A C 1
ATOM 1408 O O . LEU A 1 189 ? -33.555 7.768 35.223 1.00 97.19 189 LEU A O 1
ATOM 1412 N N . VAL A 1 190 ? -32.209 6.333 36.307 1.00 97.31 190 VAL A N 1
ATOM 1413 C CA . VAL A 1 190 ? -30.984 7.122 36.197 1.00 97.31 190 VAL A CA 1
ATOM 1414 C C . VAL A 1 190 ? -29.845 6.204 35.783 1.00 97.31 190 VAL A C 1
ATOM 1416 O O . VAL A 1 190 ? -29.768 5.065 36.235 1.00 97.31 190 VAL A O 1
ATOM 1419 N N . GLY A 1 191 ? -28.962 6.682 34.915 1.00 97.12 191 GLY A N 1
ATOM 1420 C CA . GLY A 1 191 ? -27.816 5.903 34.477 1.00 97.12 191 GLY A CA 1
ATOM 1421 C C . GLY A 1 191 ? -26.641 6.766 34.054 1.00 97.12 191 GLY A C 1
ATOM 1422 O O . GLY A 1 191 ? -26.786 7.969 33.832 1.00 97.12 191 GLY A O 1
ATOM 1423 N N . GLY A 1 192 ? -25.479 6.128 33.976 1.00 97.88 192 GLY A N 1
ATOM 1424 C CA . GLY A 1 192 ? -24.233 6.709 33.497 1.00 97.88 192 GLY A CA 1
ATOM 1425 C C . GLY A 1 192 ? -23.516 5.729 32.579 1.00 97.88 192 GLY A C 1
ATOM 1426 O O . GLY A 1 192 ? -23.535 4.524 32.828 1.00 97.88 192 GLY A O 1
ATOM 1427 N N . PHE A 1 193 ? -22.895 6.264 31.532 1.00 98.00 193 PHE A N 1
ATOM 1428 C CA . PHE A 1 193 ? -22.152 5.517 30.524 1.00 98.00 193 PHE A CA 1
ATOM 1429 C C . PHE A 1 193 ? -20.755 6.116 30.372 1.00 98.00 193 PHE A C 1
ATOM 1431 O O . PHE A 1 193 ? -20.601 7.339 30.369 1.00 98.00 193 PHE A O 1
ATOM 1438 N N . TRP A 1 194 ? -19.760 5.250 30.236 1.00 98.06 194 TRP A N 1
ATOM 1439 C CA . TRP A 1 194 ? -18.383 5.603 29.936 1.00 98.06 194 TRP A CA 1
ATOM 1440 C C . TRP A 1 194 ? -17.815 4.636 28.897 1.00 98.06 194 TRP A C 1
ATOM 1442 O O . TRP A 1 194 ? -18.142 3.447 28.906 1.00 98.06 194 TRP A O 1
ATOM 1452 N N . MET A 1 195 ? -16.975 5.158 28.008 1.00 97.38 195 MET A N 1
ATOM 1453 C CA . MET A 1 195 ? -16.315 4.397 26.958 1.00 97.38 195 MET A CA 1
ATOM 1454 C C . MET A 1 195 ? -14.991 5.053 26.598 1.00 97.38 195 MET A C 1
ATOM 1456 O O . MET A 1 195 ? -14.907 6.282 26.561 1.00 97.38 195 MET A O 1
ATOM 1460 N N . ASP A 1 196 ? -14.013 4.213 26.302 1.00 97.25 196 ASP A N 1
ATOM 1461 C CA . ASP A 1 196 ? -12.690 4.582 25.824 1.00 97.25 196 ASP A CA 1
ATOM 1462 C C . ASP A 1 196 ? -12.334 3.705 24.622 1.00 97.25 196 ASP A C 1
ATOM 1464 O O . ASP A 1 196 ? -12.736 2.536 24.575 1.00 97.25 196 ASP A O 1
ATOM 1468 N N . VAL A 1 197 ? -11.691 4.307 23.623 1.00 95.12 197 VAL A N 1
ATOM 1469 C CA . VAL A 1 197 ? -11.390 3.685 22.332 1.00 95.12 197 VAL A CA 1
ATOM 1470 C C . VAL A 1 197 ? -10.011 4.145 21.880 1.00 95.12 197 VAL A C 1
ATOM 1472 O O . VAL A 1 197 ? -9.805 5.343 21.682 1.00 95.12 197 VAL A O 1
ATOM 1475 N N . GLU A 1 198 ? -9.127 3.188 21.628 1.00 94.44 198 GLU A N 1
ATOM 1476 C CA . GLU A 1 198 ? -7.828 3.387 20.988 1.00 94.44 198 GLU A CA 1
ATOM 1477 C C . GLU A 1 198 ? -7.898 2.847 19.552 1.00 94.44 198 GLU A C 1
ATOM 1479 O O . GLU A 1 198 ? -8.520 1.808 19.286 1.00 94.44 198 GLU A O 1
ATOM 1484 N N . LEU A 1 199 ? -7.322 3.588 18.601 1.00 91.50 199 LEU A N 1
ATOM 1485 C CA . LEU A 1 199 ? -7.412 3.293 17.169 1.00 91.50 199 LEU A CA 1
ATOM 1486 C C . LEU A 1 199 ? -6.069 3.537 16.489 1.00 91.50 199 LEU A C 1
ATOM 1488 O O . LEU A 1 199 ? -5.633 4.679 16.355 1.00 91.50 199 LEU A O 1
ATOM 1492 N N . ASP A 1 200 ? -5.494 2.476 15.933 1.00 91.94 200 ASP A N 1
ATOM 1493 C CA . ASP A 1 200 ? -4.345 2.568 15.036 1.00 91.94 200 ASP A CA 1
ATOM 1494 C C . ASP A 1 200 ? -4.795 2.283 13.603 1.00 91.94 200 ASP A C 1
ATOM 1496 O O . ASP A 1 200 ? -5.524 1.323 13.332 1.00 91.94 200 ASP A O 1
ATOM 1500 N N . ASN A 1 201 ? -4.390 3.156 12.681 1.00 90.69 201 ASN A N 1
ATOM 1501 C CA . ASN A 1 201 ? -4.639 2.977 11.259 1.00 90.69 201 ASN A CA 1
ATOM 1502 C C . ASN A 1 201 ? -3.379 3.265 10.458 1.00 90.69 201 ASN A C 1
ATOM 1504 O O . ASN A 1 201 ? -2.763 4.326 10.597 1.00 90.69 201 ASN A O 1
ATOM 1508 N N . GLN A 1 202 ? -3.080 2.358 9.535 1.00 91.69 202 GLN A N 1
ATOM 1509 C CA . GLN A 1 202 ? -1.999 2.498 8.575 1.00 91.69 202 GLN A CA 1
ATOM 1510 C C . GLN A 1 202 ? -2.526 2.285 7.162 1.00 91.69 202 GLN A C 1
ATOM 1512 O O . GLN A 1 202 ? -3.279 1.342 6.896 1.00 91.69 202 GLN A O 1
ATOM 1517 N N . TYR A 1 203 ? -2.105 3.150 6.245 1.00 93.25 203 TYR A N 1
ATOM 1518 C CA . TYR A 1 203 ? -2.425 3.042 4.830 1.00 93.25 203 TYR A CA 1
ATOM 1519 C C . TYR A 1 203 ? -1.164 3.124 3.984 1.00 93.25 203 TYR A C 1
ATOM 1521 O O . TYR A 1 203 ? -0.453 4.131 3.994 1.00 93.25 203 TYR A O 1
ATOM 1529 N N . TRP A 1 204 ? -0.931 2.072 3.212 1.00 94.81 204 TRP A N 1
ATOM 1530 C CA . TRP A 1 204 ? 0.242 1.901 2.381 1.00 94.81 204 TRP A CA 1
ATOM 1531 C C . TRP A 1 204 ? -0.134 1.905 0.904 1.00 94.81 204 TRP A C 1
ATOM 1533 O O . TRP A 1 204 ? -1.149 1.328 0.517 1.00 94.81 204 TRP A O 1
ATOM 1543 N N . VAL A 1 205 ? 0.709 2.519 0.074 1.00 95.62 205 VAL A N 1
ATOM 1544 C CA . VAL A 1 205 ? 0.590 2.477 -1.390 1.00 95.62 205 VAL A CA 1
ATOM 1545 C C . VAL A 1 205 ? 1.907 2.007 -1.981 1.00 95.62 205 VAL A C 1
ATOM 1547 O O . VAL A 1 205 ? 2.960 2.606 -1.731 1.00 95.62 205 VAL A O 1
ATOM 1550 N N . PHE A 1 206 ? 1.819 0.969 -2.805 1.00 96.62 206 PHE A N 1
ATOM 1551 C CA . PHE A 1 206 ? 2.945 0.325 -3.459 1.00 96.62 206 PHE A CA 1
ATOM 1552 C C . PHE A 1 206 ? 2.768 0.326 -4.967 1.00 96.62 206 PHE A C 1
ATOM 1554 O O . PHE A 1 206 ? 1.655 0.244 -5.487 1.00 96.62 206 PHE A O 1
ATOM 1561 N N . SER A 1 207 ? 3.889 0.397 -5.673 1.00 95.88 207 SER A N 1
ATOM 1562 C CA . SER A 1 207 ? 3.905 0.269 -7.119 1.00 95.88 207 SER A CA 1
ATOM 1563 C C . SER A 1 207 ? 5.285 -0.146 -7.595 1.00 95.88 207 SER A C 1
ATOM 1565 O O . SER A 1 207 ? 6.274 0.465 -7.184 1.00 95.88 207 SER A O 1
ATOM 1567 N N . SER A 1 208 ? 5.365 -1.080 -8.543 1.00 95.50 208 SER A N 1
ATOM 1568 C CA . SER A 1 208 ? 6.643 -1.544 -9.101 1.00 95.50 208 SER A CA 1
ATOM 1569 C C . SER A 1 208 ? 7.482 -0.402 -9.692 1.00 95.50 208 SER A C 1
ATOM 1571 O O . SER A 1 208 ? 8.709 -0.471 -9.721 1.00 95.50 208 SER A O 1
ATOM 1573 N N . GLY A 1 209 ? 6.853 0.690 -10.145 1.00 95.56 209 GLY A N 1
ATOM 1574 C CA . GLY A 1 209 ? 7.576 1.880 -10.605 1.00 95.56 209 GLY A CA 1
ATOM 1575 C C . GLY A 1 209 ? 8.262 2.673 -9.485 1.00 95.56 209 GLY A C 1
ATOM 1576 O O . GLY A 1 209 ? 9.311 3.275 -9.724 1.00 95.56 209 GLY A O 1
ATOM 1577 N N . PHE A 1 210 ? 7.726 2.644 -8.258 1.00 96.56 210 PHE A N 1
ATOM 1578 C CA . PHE A 1 210 ? 8.388 3.216 -7.079 1.00 96.56 210 PHE A CA 1
ATOM 1579 C C . PHE A 1 210 ? 9.620 2.387 -6.711 1.00 96.56 210 PHE A C 1
ATOM 1581 O O . PHE A 1 210 ? 10.697 2.949 -6.519 1.00 96.56 210 PHE A O 1
ATOM 1588 N N . ASP A 1 211 ? 9.474 1.060 -6.710 1.00 96.62 211 ASP A N 1
ATOM 1589 C CA . ASP A 1 211 ? 10.559 0.096 -6.500 1.00 96.62 211 ASP A CA 1
ATOM 1590 C C . ASP A 1 211 ? 11.686 0.258 -7.526 1.00 96.62 211 ASP A C 1
ATOM 1592 O O . ASP A 1 211 ? 12.871 0.334 -7.179 1.00 96.62 211 ASP A O 1
ATOM 1596 N N . TYR A 1 212 ? 11.313 0.378 -8.801 1.00 96.31 212 TYR A N 1
ATOM 1597 C CA . TYR A 1 212 ? 12.258 0.566 -9.893 1.00 96.31 212 TYR A CA 1
ATOM 1598 C C . TYR A 1 212 ? 13.027 1.874 -9.767 1.00 96.31 212 TYR A C 1
ATOM 1600 O O . TYR A 1 212 ? 14.254 1.885 -9.816 1.00 96.31 212 TYR A O 1
ATOM 1608 N N . PHE A 1 213 ? 12.340 2.988 -9.530 1.00 96.31 213 PHE A N 1
ATOM 1609 C CA . PHE A 1 213 ? 13.031 4.257 -9.347 1.00 96.31 213 PHE A CA 1
ATOM 1610 C C . PHE A 1 213 ? 13.949 4.243 -8.119 1.00 96.31 213 PHE A C 1
ATOM 1612 O O . PHE A 1 213 ? 15.104 4.656 -8.219 1.00 96.31 213 PHE A O 1
ATOM 1619 N N . ALA A 1 214 ? 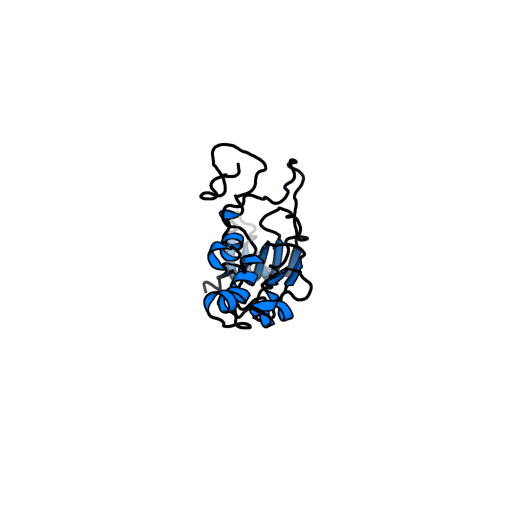13.474 3.731 -6.980 1.00 95.75 214 ALA A N 1
ATOM 1620 C CA . ALA A 1 214 ? 14.239 3.699 -5.737 1.00 95.75 214 ALA A CA 1
ATOM 1621 C C . ALA A 1 214 ? 15.550 2.905 -5.852 1.00 95.75 214 ALA A C 1
ATOM 1623 O O . ALA A 1 214 ? 16.551 3.314 -5.257 1.00 95.75 214 ALA A O 1
ATOM 1624 N N . SER A 1 215 ? 15.545 1.806 -6.614 1.00 94.94 215 SER A N 1
ATOM 1625 C CA . SER A 1 215 ? 16.699 0.915 -6.794 1.00 94.94 215 SER A CA 1
ATOM 1626 C C . SER A 1 215 ? 17.596 1.273 -7.987 1.00 94.94 215 SER A C 1
ATOM 1628 O O . SER A 1 215 ? 18.800 1.029 -7.942 1.00 94.94 215 SER A O 1
ATOM 1630 N N . VAL A 1 216 ? 17.046 1.870 -9.051 1.00 95.69 216 VAL A N 1
ATOM 1631 C CA . VAL A 1 216 ? 17.771 2.094 -10.318 1.00 95.69 216 VAL A CA 1
ATOM 1632 C C . VAL A 1 216 ? 18.270 3.528 -10.459 1.00 95.69 216 VAL A C 1
ATOM 1634 O O . VAL A 1 216 ? 19.330 3.748 -11.050 1.00 95.69 216 VAL A O 1
ATOM 1637 N N . PHE A 1 217 ? 17.560 4.520 -9.907 1.00 95.62 217 PHE A N 1
ATOM 1638 C CA . PHE A 1 217 ? 17.955 5.927 -10.022 1.00 95.62 217 PHE A CA 1
ATOM 1639 C C . PHE A 1 217 ? 19.386 6.202 -9.517 1.00 95.62 217 PHE A C 1
ATOM 1641 O O . PHE A 1 217 ? 20.128 6.885 -10.228 1.00 95.62 217 PHE A O 1
ATOM 1648 N N . PRO A 1 218 ? 19.842 5.648 -8.372 1.00 94.19 218 PRO A N 1
ATOM 1649 C CA . PRO A 1 218 ? 21.226 5.803 -7.917 1.00 94.19 218 PRO A CA 1
ATOM 1650 C C . PRO A 1 218 ? 22.267 5.346 -8.933 1.00 94.19 218 PRO A C 1
ATOM 1652 O O . PRO A 1 218 ? 23.241 6.058 -9.174 1.00 94.19 218 PRO A O 1
ATOM 1655 N N . ALA A 1 219 ? 22.056 4.202 -9.582 1.00 93.31 219 ALA A N 1
ATOM 1656 C CA . ALA A 1 219 ? 22.946 3.735 -10.637 1.00 93.31 219 ALA A CA 1
ATOM 1657 C C . ALA A 1 219 ? 22.865 4.641 -11.877 1.00 93.31 219 ALA A C 1
ATOM 1659 O O . ALA A 1 219 ? 23.896 5.069 -12.394 1.00 93.31 219 ALA A O 1
ATOM 1660 N N . ALA A 1 220 ? 21.647 4.984 -12.313 1.00 90.81 220 ALA A N 1
ATOM 1661 C CA . ALA A 1 220 ? 21.388 5.758 -13.527 1.00 90.81 220 ALA A CA 1
ATOM 1662 C C . ALA A 1 220 ? 21.959 7.185 -13.476 1.00 90.81 220 ALA A C 1
ATOM 1664 O O . ALA A 1 220 ? 22.531 7.663 -14.456 1.00 90.81 220 ALA A O 1
ATOM 1665 N N . ALA A 1 221 ? 21.779 7.873 -12.348 1.00 91.38 221 ALA A N 1
ATOM 1666 C CA . ALA A 1 221 ? 22.090 9.292 -12.205 1.00 91.38 221 ALA A CA 1
ATOM 1667 C C . ALA A 1 221 ? 23.391 9.556 -11.436 1.00 91.38 221 ALA A C 1
ATOM 1669 O O . ALA A 1 221 ? 24.032 10.582 -11.664 1.00 91.38 221 ALA A O 1
ATOM 1670 N N . LEU A 1 222 ? 23.778 8.659 -10.520 1.00 91.50 222 LEU A N 1
ATOM 1671 C CA . LEU A 1 222 ? 24.879 8.885 -9.574 1.00 91.50 222 LEU A CA 1
ATOM 1672 C C . LEU A 1 222 ? 26.010 7.850 -9.688 1.00 91.50 222 LEU A C 1
ATOM 1674 O O . LEU A 1 222 ? 27.052 8.031 -9.063 1.00 91.50 222 LEU A O 1
ATOM 1678 N N . GLY A 1 223 ? 25.830 6.773 -10.462 1.00 91.38 223 GLY A N 1
ATOM 1679 C CA . GLY A 1 223 ? 26.785 5.661 -10.529 1.00 91.38 223 GLY A CA 1
ATOM 1680 C C . GLY A 1 223 ? 26.884 4.849 -9.230 1.00 91.38 223 GLY A C 1
ATOM 1681 O O . GLY A 1 223 ? 27.905 4.210 -8.986 1.00 91.38 223 GLY A O 1
ATOM 1682 N N . LEU A 1 224 ? 25.849 4.895 -8.384 1.00 93.12 224 LEU A N 1
ATOM 1683 C CA . LEU A 1 224 ? 25.791 4.244 -7.071 1.00 93.12 224 LEU A CA 1
ATOM 1684 C C . LEU A 1 224 ? 24.881 3.007 -7.105 1.00 93.12 224 LEU A C 1
ATOM 1686 O O . LEU A 1 224 ? 23.816 2.992 -6.495 1.00 93.12 224 LEU A O 1
ATOM 1690 N N . ASP A 1 225 ? 25.284 1.978 -7.846 1.00 93.62 225 ASP A N 1
ATOM 1691 C CA . ASP A 1 225 ? 24.553 0.706 -7.904 1.00 93.62 225 ASP A CA 1
ATOM 1692 C C . ASP A 1 225 ? 24.506 -0.008 -6.537 1.00 93.62 225 ASP A C 1
ATOM 1694 O O . ASP A 1 225 ? 25.431 0.093 -5.730 1.00 93.62 225 ASP A O 1
ATOM 1698 N N . GLY A 1 226 ? 23.405 -0.718 -6.271 1.00 88.12 226 GLY A N 1
ATOM 1699 C CA . GLY A 1 226 ? 23.150 -1.421 -5.009 1.00 88.12 226 GLY A CA 1
ATOM 1700 C C . GLY A 1 226 ? 22.707 -0.533 -3.839 1.00 88.12 226 GLY A C 1
ATOM 1701 O O . GLY A 1 226 ? 22.491 -1.044 -2.741 1.00 88.12 226 GLY A O 1
ATOM 1702 N N . MET A 1 227 ? 22.554 0.776 -4.051 1.00 88.81 227 MET A N 1
ATOM 1703 C CA . MET A 1 227 ? 22.050 1.717 -3.049 1.00 88.81 227 MET A CA 1
ATOM 1704 C C . MET A 1 227 ? 20.578 2.041 -3.311 1.00 88.81 227 MET A C 1
ATOM 1706 O O . MET A 1 227 ? 20.187 2.252 -4.455 1.00 88.81 227 MET A O 1
ATOM 1710 N N . GLY A 1 228 ? 19.771 2.151 -2.254 1.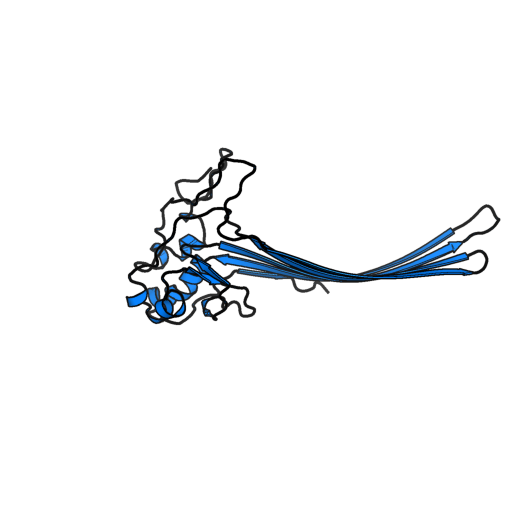00 85.75 228 GLY A N 1
ATOM 1711 C CA . GLY A 1 228 ? 18.440 2.755 -2.341 1.00 85.75 228 GLY A CA 1
ATOM 1712 C C . GLY A 1 228 ? 18.492 4.267 -2.215 1.00 85.75 228 GLY A C 1
ATOM 1713 O O . GLY A 1 228 ? 19.210 4.785 -1.360 1.00 85.75 228 GLY A O 1
ATOM 1714 N N . TRP A 1 229 ? 17.717 4.976 -3.035 1.00 83.06 229 TRP A N 1
ATOM 1715 C CA . TRP A 1 229 ? 17.629 6.438 -2.958 1.00 83.06 229 TRP A CA 1
ATOM 1716 C C . TRP A 1 229 ? 16.555 6.933 -1.990 1.00 83.06 229 TRP A C 1
ATOM 1718 O O . TRP A 1 229 ? 16.795 7.806 -1.159 1.00 83.06 229 TRP A O 1
ATOM 1728 N N . VAL A 1 230 ? 15.348 6.398 -2.145 1.00 89.06 230 VAL A N 1
ATOM 1729 C CA . VAL A 1 230 ? 14.120 6.835 -1.477 1.00 89.06 230 VAL A CA 1
ATOM 1730 C C . VAL A 1 230 ? 13.305 5.612 -1.093 1.00 89.06 230 VAL A C 1
ATOM 1732 O O . VAL A 1 230 ? 13.496 4.539 -1.663 1.00 89.06 230 VAL A O 1
ATOM 1735 N N . GLY A 1 231 ? 12.388 5.778 -0.142 1.00 90.31 231 GLY A N 1
ATOM 1736 C CA . GLY A 1 231 ? 11.433 4.724 0.175 1.00 90.31 231 GLY A CA 1
ATOM 1737 C C . GLY A 1 231 ? 10.547 4.418 -1.039 1.00 90.31 231 GLY A C 1
ATOM 1738 O O . GLY A 1 231 ? 9.933 5.347 -1.567 1.00 90.31 231 GLY A O 1
ATOM 1739 N N . PRO A 1 232 ? 10.455 3.156 -1.492 1.00 93.25 232 PRO A N 1
ATOM 1740 C CA . PRO A 1 232 ? 9.638 2.759 -2.643 1.00 93.25 232 PRO A CA 1
ATOM 1741 C C . PRO A 1 232 ? 8.143 2.607 -2.302 1.00 93.25 232 PRO A C 1
ATOM 1743 O O . PRO A 1 232 ? 7.405 1.905 -2.988 1.00 93.25 232 PRO A O 1
ATOM 1746 N N . GLN A 1 233 ? 7.684 3.249 -1.229 1.00 90.69 233 GLN A N 1
ATOM 1747 C CA . GLN A 1 233 ? 6.322 3.132 -0.727 1.00 90.69 233 GLN A CA 1
ATOM 1748 C C . GLN A 1 233 ? 5.868 4.432 -0.078 1.00 90.69 233 GLN A C 1
ATOM 1750 O O . GLN A 1 233 ? 6.666 5.164 0.514 1.00 90.69 233 GLN A O 1
ATOM 1755 N N . PHE A 1 234 ? 4.570 4.691 -0.163 1.00 89.19 234 PHE A N 1
ATOM 1756 C CA . PHE A 1 234 ? 3.918 5.716 0.636 1.00 89.19 234 PHE A CA 1
ATOM 1757 C C . PHE A 1 234 ? 3.261 5.060 1.846 1.00 89.19 234 PHE A C 1
ATOM 1759 O O . PHE A 1 234 ? 2.673 3.989 1.715 1.00 89.19 234 PHE A O 1
ATOM 1766 N N . ASN A 1 235 ? 3.357 5.712 3.000 1.00 89.69 235 ASN A N 1
ATOM 1767 C CA . ASN A 1 235 ? 2.721 5.284 4.236 1.00 89.69 235 ASN A CA 1
ATOM 1768 C C . ASN A 1 235 ? 2.089 6.494 4.921 1.00 89.69 235 ASN A C 1
ATOM 1770 O O . ASN A 1 235 ? 2.746 7.527 5.074 1.00 89.69 235 ASN A O 1
ATOM 1774 N N . ASN A 1 236 ? 0.837 6.350 5.333 1.00 87.19 236 ASN A N 1
ATOM 1775 C CA . ASN A 1 236 ? 0.171 7.273 6.230 1.00 87.19 236 ASN A CA 1
ATOM 1776 C C . ASN A 1 236 ? -0.267 6.519 7.484 1.00 87.19 236 ASN A C 1
ATOM 1778 O O . ASN A 1 236 ? -1.070 5.591 7.395 1.00 87.19 236 ASN A O 1
ATOM 1782 N N . GLU A 1 237 ? 0.236 6.960 8.631 1.00 82.56 237 GLU A N 1
ATOM 1783 C CA . GLU A 1 237 ? -0.073 6.399 9.941 1.00 82.56 237 GLU A CA 1
ATOM 1784 C C . GLU A 1 237 ? -0.760 7.473 10.778 1.00 82.56 237 GLU A C 1
ATOM 1786 O O . GLU A 1 237 ? -0.279 8.606 10.882 1.00 82.56 237 GLU A O 1
ATOM 1791 N N . THR A 1 238 ? -1.880 7.120 11.394 1.00 75.81 238 THR A N 1
ATOM 1792 C CA . THR A 1 238 ? -2.485 7.929 12.451 1.00 75.81 238 THR A CA 1
ATOM 1793 C C . THR A 1 238 ? -2.340 7.163 13.755 1.00 75.81 238 THR A C 1
ATOM 1795 O O . THR A 1 238 ? -3.073 6.201 13.965 1.00 75.81 238 THR A O 1
ATOM 1798 N N . GLY A 1 239 ? -1.381 7.577 14.586 1.00 63.78 239 GLY A N 1
ATOM 1799 C CA . GLY A 1 239 ? -1.289 7.165 15.989 1.00 63.78 239 GLY A CA 1
ATOM 1800 C C . GLY A 1 239 ? -2.136 8.072 16.890 1.00 63.78 239 GLY A C 1
ATOM 1801 O O . GLY A 1 239 ? -2.410 9.216 16.519 1.00 63.78 239 GLY A O 1
ATOM 1802 N N . ASP A 1 240 ? -2.544 7.541 18.045 1.00 49.22 240 ASP A N 1
ATOM 1803 C CA . ASP A 1 240 ? -3.596 8.056 18.935 1.00 49.22 240 ASP A CA 1
ATOM 1804 C C . ASP A 1 240 ? -3.658 9.580 19.134 1.00 49.22 240 ASP A C 1
ATOM 1806 O O . ASP A 1 240 ? -2.685 10.248 19.495 1.00 49.22 240 ASP A O 1
ATOM 1810 N N . TYR A 1 241 ? -4.882 10.108 19.025 1.00 39.16 241 TYR A N 1
ATOM 1811 C CA . TYR A 1 241 ? -5.288 11.334 19.710 1.00 39.16 241 TYR A CA 1
ATOM 1812 C C . TYR A 1 241 ? -5.735 10.973 21.136 1.00 39.16 241 TYR A C 1
ATOM 1814 O O . TYR A 1 241 ? -6.934 10.901 21.403 1.00 39.16 241 TYR A O 1
ATOM 1822 N N . GLY A 1 242 ? -4.765 10.733 22.022 1.00 31.12 242 GLY A N 1
ATOM 1823 C CA . GLY A 1 242 ? -4.962 10.667 23.477 1.00 31.12 242 GLY A CA 1
ATOM 1824 C C . GLY A 1 242 ? -4.782 12.022 24.153 1.00 31.12 242 GLY A C 1
ATOM 1825 O O . GLY A 1 242 ? -3.829 12.748 23.778 1.00 31.12 242 GLY A O 1
#

pLDDT: mean 92.9, std 7.16, range [31.12, 98.5]

Foldseek 3Di:
DADLQLCVQDDPPDDDQDGGFLLVDPLLVLLECVQQPLQRQHHRSDRQDFDADPDPPDFAFPDDKDKDKDKDKDKDWDWDDDPQKIKIKIKIKMKMKMKIKGFPRRGHHDFGFRRPCCCVLFVQCCVQQCVVRWFWKFDDDPVLATVLVVRTPDTHRHKTKMKMKIKIKIKIKMKIKMWGRDPDPDIDIDMDIDMDMFMKMKMKIMISSLVSSQQNSCSRPPVDHSHGDGRSMDMDIDGDPD

Mean predicted aligned error: 6.0 Å

Radius of gyration: 27.08 Å; Cα contacts (8 Å, |Δi|>4): 570; chains: 1; bounding box: 75×30×72 Å

Secondary structure (DSSP, 8-state):
-B-TTSSSSB-TTS--S----GGGSHHHHHTBHHHHGGG-SB-TT---PPB--SSTT----SS--EEEEEEEEEEEEEEEE-SSEEEEEEEEEEEEEEEEEE-SS--BPPP-PPPTTHHHH-HHHHHHHSTTS-EEEEPP-TTS-GGGGT-EEEEESS--EEEEEEEEEEEEEEEEEEEE--SSS---EEEEEEEEEEEEEEEEEEEHHHHHHHHHHIIIIIS-TT---S-SEEEEEE----

Sequence (242 aa):
HNDPSGVMGCLPDRLDFDVPNPSSQLSNILASNALLGPLGAFTLGSNVRGEVPRDLRKVASERAPLYRADETLVTLNIAQEIGDYTLAFVGGYQDTTVLSQMDYQWTVADPFPIPALLPVVAPTAAGTLYADGLWPISAPSANSTGSVGGHIDSFSPGLEAYDQSNQSSEQVSAELRLQSDFAGPLNFLVGGFWMDVELDNQYWVFSSGFDYFASVFPAAALGLDGMGWVGPQFNNETGDYG

Solvent-accessible surface area (backbone atoms only — not comparable to full-atom values): 12892 Å² total; per-residue (Å²): 46,52,26,91,84,23,79,73,10,47,42,94,87,50,93,59,79,54,59,63,19,44,40,49,33,69,42,42,45,48,21,2,30,82,73,31,44,86,56,24,65,32,61,74,77,46,72,81,71,50,49,52,56,94,42,100,91,52,80,30,55,80,51,84,67,45,79,49,75,51,76,48,78,48,76,49,78,49,76,45,80,58,84,54,28,38,43,34,38,42,37,38,41,38,41,38,41,38,41,39,35,40,39,78,79,42,34,38,63,72,74,42,73,64,42,85,51,33,59,75,68,20,44,52,36,26,62,75,57,33,66,86,55,33,37,42,27,41,29,93,44,99,83,45,35,14,45,75,67,68,29,57,65,52,70,37,57,26,82,54,48,36,36,38,40,42,38,40,37,44,35,45,37,42,36,42,38,43,34,48,60,50,97,61,100,63,71,55,74,53,70,54,76,50,72,51,76,52,55,42,41,39,42,37,44,33,25,20,23,32,35,46,30,17,36,43,42,29,18,66,78,69,71,39,53,68,38,64,72,53,52,21,53,50,76,49,74,48,73,71,94,123

Nearest PDB structures (foldseek):
  8a1d-assembly1_D  TM=3.230E-01  e=9.166E-02  Mus musculus
  8b6w-assembly1_A  TM=2.111E-01  e=3.628E-03  Pseudomonas monteilii
  7nyd-assembly1_D  TM=1.888E-01  e=3.061E-02  Homo sapiens
  8b0f-assembly1_C  TM=2.723E-01  e=3.956E-01  Homo sapiens
  7nyc-assembly1_B  TM=1.548E-01  e=3.101E-01  Homo sapiens